Protein AF-A0A3P1SI04-F1 (afdb_monomer_lite)

Structure (mmCIF, N/CA/C/O backbone):
data_AF-A0A3P1SI04-F1
#
_entry.id   AF-A0A3P1SI04-F1
#
loop_
_atom_site.group_PDB
_atom_site.id
_atom_site.type_symbol
_atom_site.label_atom_id
_atom_site.label_alt_id
_atom_site.label_comp_id
_atom_site.label_asym_id
_atom_site.label_entity_id
_atom_site.label_seq_id
_atom_site.pdbx_PDB_ins_code
_atom_site.Cartn_x
_atom_site.Cartn_y
_atom_site.Cartn_z
_atom_site.occupancy
_atom_site.B_iso_or_equiv
_atom_site.auth_seq_id
_atom_site.auth_comp_id
_atom_site.auth_asym_id
_atom_site.auth_atom_id
_atom_site.pdbx_PDB_model_num
ATOM 1 N N . MET A 1 1 ? 0.403 11.079 -3.694 1.00 83.25 1 MET A N 1
ATOM 2 C CA . MET A 1 1 ? 1.013 9.733 -3.713 1.00 83.25 1 MET A CA 1
ATOM 3 C C . MET A 1 1 ? 1.262 9.238 -5.137 1.00 83.25 1 MET A C 1
ATOM 5 O O . MET A 1 1 ? 2.421 9.190 -5.516 1.00 83.25 1 MET A O 1
ATOM 9 N N . ASN A 1 2 ? 0.231 8.953 -5.949 1.00 84.38 2 ASN A N 1
ATOM 10 C CA . ASN A 1 2 ? 0.394 8.383 -7.305 1.00 84.38 2 ASN A CA 1
ATOM 11 C C . ASN A 1 2 ? 1.364 9.180 -8.190 1.00 84.38 2 ASN A C 1
ATOM 13 O O . ASN A 1 2 ? 2.290 8.607 -8.742 1.00 84.38 2 ASN A O 1
ATOM 17 N N . LEU A 1 3 ? 1.204 10.503 -8.268 1.00 82.62 3 LEU A N 1
ATOM 18 C CA . LEU A 1 3 ? 2.100 11.352 -9.060 1.00 82.62 3 LEU A CA 1
ATOM 19 C C . LEU A 1 3 ? 3.557 11.314 -8.583 1.00 82.62 3 LEU A C 1
ATOM 21 O O . LEU A 1 3 ? 4.482 11.249 -9.387 1.00 82.62 3 LEU A O 1
ATOM 25 N N . SER A 1 4 ? 3.761 11.325 -7.267 1.00 86.44 4 SER A N 1
ATOM 26 C CA . SER A 1 4 ? 5.088 11.230 -6.665 1.00 86.44 4 SER A CA 1
ATOM 27 C C . SER A 1 4 ? 5.733 9.882 -6.992 1.00 86.44 4 SER A C 1
ATOM 29 O O . SER A 1 4 ? 6.894 9.850 -7.383 1.00 86.44 4 SER A O 1
ATOM 31 N N . LEU A 1 5 ? 4.969 8.787 -6.949 1.00 88.44 5 LEU A N 1
ATOM 32 C CA . LEU A 1 5 ? 5.435 7.473 -7.393 1.00 88.44 5 LEU A CA 1
ATOM 33 C C . LEU A 1 5 ? 5.821 7.476 -8.878 1.00 88.44 5 LEU A C 1
ATOM 35 O O . LEU A 1 5 ? 6.909 7.018 -9.209 1.00 88.44 5 LEU A O 1
ATOM 39 N N . VAL A 1 6 ? 4.979 8.031 -9.756 1.00 87.19 6 VAL A N 1
ATOM 40 C CA . VAL A 1 6 ? 5.282 8.133 -11.196 1.00 87.19 6 VAL A CA 1
ATOM 41 C C . VAL A 1 6 ? 6.575 8.913 -11.429 1.00 87.19 6 VAL A C 1
ATOM 43 O O . VAL A 1 6 ? 7.392 8.486 -12.235 1.00 87.19 6 VAL A O 1
ATOM 46 N N . SER A 1 7 ? 6.816 9.997 -10.687 1.00 84.56 7 SER A N 1
ATOM 47 C CA . SER A 1 7 ? 8.068 10.756 -10.802 1.00 84.56 7 SER A CA 1
ATOM 48 C C . SER A 1 7 ? 9.308 9.946 -10.396 1.00 84.56 7 SER A C 1
ATOM 50 O O . SER A 1 7 ? 10.344 10.055 -11.047 1.00 84.56 7 SER A O 1
ATOM 52 N N . ILE A 1 8 ? 9.205 9.086 -9.373 1.00 86.56 8 ILE A N 1
ATOM 53 C CA . ILE A 1 8 ? 10.309 8.196 -8.984 1.00 86.56 8 ILE A CA 1
ATOM 54 C C . ILE A 1 8 ? 10.499 7.111 -10.036 1.00 86.56 8 ILE A C 1
ATOM 56 O O . ILE A 1 8 ? 11.630 6.848 -10.427 1.00 86.56 8 ILE A O 1
ATOM 60 N N . LEU A 1 9 ? 9.416 6.499 -10.521 1.00 88.12 9 LEU A N 1
ATOM 61 C CA . LEU A 1 9 ? 9.485 5.487 -11.575 1.00 88.12 9 LEU A CA 1
ATOM 62 C C . LEU A 1 9 ? 10.114 6.058 -12.848 1.00 88.12 9 LEU A C 1
ATOM 64 O O . LEU A 1 9 ? 10.964 5.404 -13.434 1.00 88.12 9 LEU A O 1
ATOM 68 N N . ALA A 1 10 ? 9.775 7.295 -13.217 1.00 84.44 10 ALA A N 1
ATOM 69 C CA . ALA A 1 10 ? 10.386 8.010 -14.333 1.00 84.44 10 ALA A CA 1
ATOM 70 C C . ALA A 1 10 ? 11.903 8.161 -14.153 1.00 84.44 10 ALA A C 1
ATOM 72 O O . ALA A 1 10 ? 12.669 7.787 -15.036 1.00 84.44 10 ALA A O 1
ATOM 73 N N . ALA A 1 11 ? 12.339 8.663 -12.994 1.00 83.62 11 ALA A N 1
ATOM 74 C CA . ALA A 1 11 ? 13.759 8.832 -12.688 1.00 83.62 11 ALA A CA 1
ATOM 75 C C . ALA A 1 11 ? 14.501 7.486 -12.678 1.00 83.62 11 ALA A C 1
ATOM 77 O O . ALA A 1 11 ? 15.570 7.345 -13.272 1.00 83.62 11 ALA A O 1
ATOM 78 N N . THR A 1 12 ? 13.896 6.475 -12.054 1.00 85.25 12 THR A N 1
ATOM 79 C CA . THR A 1 12 ? 14.486 5.140 -11.935 1.00 85.25 12 THR A CA 1
ATOM 80 C C . THR A 1 12 ? 14.591 4.471 -13.304 1.00 85.25 12 THR A C 1
ATOM 82 O O . THR A 1 12 ? 15.600 3.843 -13.590 1.00 85.25 12 THR A O 1
ATOM 85 N N . ALA A 1 13 ? 13.594 4.629 -14.178 1.00 83.94 13 ALA A N 1
ATOM 86 C CA . ALA A 1 13 ? 13.583 4.029 -15.512 1.00 83.94 13 ALA A CA 1
ATOM 87 C C . ALA A 1 13 ? 14.693 4.574 -16.430 1.00 83.94 13 ALA A C 1
ATOM 89 O O . ALA A 1 13 ? 15.150 3.863 -17.320 1.00 83.94 13 ALA A O 1
ATOM 90 N N . VAL A 1 14 ? 15.153 5.806 -16.188 1.00 83.75 14 VAL A N 1
ATOM 91 C CA . VAL A 1 14 ? 16.277 6.444 -16.902 1.00 83.75 14 VAL A CA 1
ATOM 92 C C . VAL A 1 14 ? 17.626 6.163 -16.208 1.00 83.75 14 VAL A C 1
ATOM 94 O O . VAL A 1 14 ? 18.660 6.694 -16.600 1.00 83.75 14 VAL A O 1
ATOM 97 N N . GLY A 1 15 ? 17.645 5.314 -15.175 1.00 78.88 15 GLY A N 1
ATOM 98 C CA . GLY A 1 15 ? 18.872 4.930 -14.476 1.00 78.88 15 GLY A CA 1
ATOM 99 C C . GLY A 1 15 ? 19.387 5.983 -13.494 1.00 78.88 15 GLY A C 1
ATOM 100 O O . GLY A 1 15 ? 20.563 5.967 -13.140 1.00 78.88 15 GLY A O 1
ATOM 101 N N . GLN A 1 16 ? 18.539 6.907 -13.030 1.00 80.69 16 GLN A N 1
ATOM 102 C CA . GLN A 1 16 ? 18.930 7.811 -11.949 1.00 80.69 16 GLN A CA 1
ATOM 103 C C . GLN A 1 16 ? 18.900 7.091 -10.591 1.00 80.69 16 GLN A C 1
ATOM 105 O O . GLN A 1 16 ? 18.022 6.256 -10.349 1.00 80.69 16 GLN A O 1
ATOM 110 N N . PRO A 1 17 ? 19.820 7.427 -9.669 1.00 67.25 17 PRO A N 1
ATOM 111 C CA . PRO A 1 17 ? 19.805 6.865 -8.328 1.00 67.25 17 PRO A CA 1
ATOM 112 C C . PRO A 1 17 ? 18.523 7.258 -7.577 1.00 67.25 17 PRO A C 1
ATOM 114 O O . PRO A 1 17 ? 18.128 8.425 -7.531 1.00 67.25 17 PRO A O 1
ATOM 117 N N . LEU A 1 18 ? 17.897 6.264 -6.937 1.00 62.62 18 LEU A N 1
ATOM 118 C CA . LEU A 1 18 ? 16.631 6.375 -6.191 1.00 62.62 18 LEU A CA 1
ATOM 119 C C . LEU A 1 18 ? 16.643 7.460 -5.093 1.00 62.62 18 LEU A C 1
ATOM 121 O O . LEU A 1 18 ? 15.592 7.963 -4.698 1.00 62.62 18 LEU A O 1
ATOM 125 N N . SER A 1 19 ? 17.830 7.828 -4.605 1.00 56.59 19 SER A N 1
ATOM 126 C CA . SER A 1 19 ? 18.054 8.762 -3.498 1.00 56.59 19 SER A CA 1
ATOM 127 C C . SER A 1 19 ? 17.814 10.241 -3.840 1.00 56.59 19 SER A C 1
ATOM 129 O O . SER A 1 19 ? 17.721 11.052 -2.922 1.00 56.59 19 SER A O 1
ATOM 131 N N . ALA A 1 20 ? 17.681 10.615 -5.118 1.00 53.00 20 ALA A N 1
ATOM 132 C CA . ALA A 1 20 ? 17.794 12.015 -5.545 1.00 53.00 20 ALA A CA 1
ATOM 133 C C . ALA A 1 20 ? 16.474 12.789 -5.779 1.00 53.00 20 ALA A C 1
ATOM 135 O O . ALA A 1 20 ? 16.519 13.920 -6.257 1.00 53.00 20 ALA A O 1
ATOM 136 N N . SER A 1 21 ? 15.285 12.247 -5.488 1.00 61.28 21 SER A N 1
ATOM 137 C CA . SER A 1 21 ? 14.051 12.786 -6.094 1.00 61.28 21 SER A CA 1
ATOM 138 C C . SER A 1 21 ? 13.052 13.458 -5.137 1.00 61.28 21 SER A C 1
ATOM 140 O O . SER A 1 21 ? 12.680 12.928 -4.089 1.00 61.28 21 SER A O 1
ATOM 142 N N . ALA A 1 22 ? 12.499 14.595 -5.581 1.00 69.81 22 ALA A N 1
ATOM 143 C CA . ALA A 1 22 ? 11.323 15.262 -5.002 1.00 69.81 22 ALA A CA 1
ATOM 144 C C . ALA A 1 22 ? 10.104 14.323 -4.840 1.00 69.81 22 ALA A C 1
ATOM 146 O O . ALA A 1 22 ? 9.243 14.542 -3.984 1.00 69.81 22 ALA A O 1
ATOM 147 N N . GLY A 1 23 ? 10.049 13.240 -5.623 1.00 77.75 23 GLY A N 1
ATOM 148 C CA . GLY A 1 23 ? 9.047 12.188 -5.497 1.00 77.75 23 GLY A CA 1
ATOM 149 C C . GLY A 1 23 ? 9.072 11.486 -4.136 1.00 77.75 23 GLY A C 1
ATOM 150 O O . GLY A 1 23 ? 8.007 11.229 -3.578 1.00 77.75 23 GLY A O 1
ATOM 151 N N . MET A 1 24 ? 10.251 11.245 -3.546 1.00 83.75 24 MET A N 1
ATOM 152 C CA . MET A 1 24 ? 10.364 10.634 -2.210 1.00 83.75 24 MET A CA 1
ATOM 153 C C . MET A 1 24 ? 9.705 11.513 -1.143 1.00 83.75 24 MET A C 1
ATOM 155 O O . MET A 1 24 ? 8.900 11.031 -0.346 1.00 83.75 24 MET A O 1
ATOM 159 N N . VAL A 1 25 ? 9.967 12.823 -1.189 1.00 86.12 25 VAL A N 1
ATOM 160 C CA . VAL A 1 25 ? 9.343 13.808 -0.291 1.00 86.12 25 VAL A CA 1
ATOM 161 C C . VAL A 1 25 ? 7.826 13.812 -0.471 1.00 86.12 25 VAL A C 1
ATOM 163 O O . VAL A 1 25 ? 7.088 13.764 0.511 1.00 86.12 25 VAL A O 1
ATOM 166 N N . GLY A 1 26 ? 7.342 13.793 -1.716 1.00 86.94 26 GLY A N 1
ATOM 167 C CA . GLY A 1 26 ? 5.909 13.724 -2.009 1.00 86.94 26 GLY A CA 1
ATOM 168 C C . GLY A 1 26 ? 5.232 12.452 -1.480 1.00 86.94 26 GLY A C 1
ATOM 169 O O . GLY A 1 26 ? 4.089 12.510 -1.021 1.00 86.94 26 GLY A O 1
ATOM 170 N N . ILE A 1 27 ? 5.934 11.314 -1.492 1.00 91.12 27 ILE A N 1
ATOM 171 C CA . ILE A 1 27 ? 5.446 10.064 -0.895 1.00 91.12 27 ILE A CA 1
ATOM 172 C C . ILE A 1 27 ? 5.366 10.187 0.627 1.00 91.12 27 ILE A C 1
ATOM 174 O O . ILE A 1 27 ? 4.328 9.869 1.205 1.00 91.12 27 ILE A O 1
ATOM 178 N N . VAL A 1 28 ? 6.416 10.689 1.277 1.00 91.50 28 VAL A N 1
ATOM 179 C CA . VAL A 1 28 ? 6.437 10.869 2.737 1.00 91.50 28 VAL A CA 1
ATOM 180 C C . VAL A 1 28 ? 5.348 11.844 3.184 1.00 91.50 28 VAL A C 1
ATOM 182 O O . VAL A 1 28 ? 4.589 11.526 4.096 1.00 91.50 28 VAL A O 1
ATOM 185 N N . LEU A 1 29 ? 5.195 12.987 2.509 1.00 92.25 29 LEU A N 1
ATOM 186 C CA . LEU A 1 29 ? 4.135 13.958 2.802 1.00 92.25 29 LEU A CA 1
ATOM 187 C C . LEU A 1 29 ? 2.741 13.341 2.649 1.00 92.25 29 LEU A C 1
ATOM 189 O O . LEU A 1 29 ? 1.884 13.525 3.512 1.00 92.25 29 LEU A O 1
ATOM 193 N N . ALA A 1 30 ? 2.513 12.561 1.590 1.00 92.81 30 ALA A N 1
ATOM 194 C CA . ALA A 1 30 ? 1.249 11.856 1.416 1.00 92.81 30 ALA A CA 1
ATOM 195 C C . ALA A 1 30 ? 1.013 10.808 2.519 1.00 92.81 30 ALA A C 1
ATOM 197 O O . ALA A 1 30 ? -0.104 10.701 3.019 1.00 92.81 30 ALA A O 1
ATOM 198 N N . ALA A 1 31 ? 2.049 10.080 2.947 1.00 94.19 31 ALA A N 1
ATOM 199 C CA . ALA A 1 31 ? 1.956 9.141 4.064 1.00 94.19 31 ALA A CA 1
ATOM 200 C C . ALA A 1 31 ? 1.621 9.856 5.385 1.00 94.19 31 ALA A C 1
ATOM 202 O O . ALA A 1 31 ? 0.772 9.383 6.138 1.00 94.19 31 ALA A O 1
ATOM 203 N N . VAL A 1 32 ? 2.210 11.028 5.644 1.00 95.00 32 VAL A N 1
ATOM 204 C CA . VAL A 1 32 ? 1.868 11.866 6.806 1.00 95.00 32 VAL A CA 1
ATOM 205 C C . VAL A 1 32 ? 0.403 12.299 6.752 1.00 95.00 32 VAL A C 1
ATOM 207 O O . VAL A 1 32 ? -0.300 12.161 7.750 1.00 95.00 32 VAL A O 1
ATOM 210 N N . LEU A 1 33 ? -0.096 12.743 5.595 1.00 94.44 33 LEU A N 1
ATOM 211 C CA . LEU A 1 33 ? -1.513 13.088 5.429 1.00 94.44 33 LEU A CA 1
ATOM 212 C C . LEU A 1 33 ? -2.432 11.887 5.686 1.00 94.44 33 LEU A C 1
ATOM 214 O O . LEU A 1 33 ? -3.432 12.027 6.385 1.00 94.44 33 LEU A O 1
ATOM 218 N N . PHE A 1 34 ? -2.089 10.696 5.188 1.00 95.25 34 PHE A N 1
ATOM 219 C CA . PHE A 1 34 ? -2.858 9.481 5.475 1.00 95.25 34 PHE A CA 1
ATOM 220 C C . PHE A 1 34 ? -2.846 9.123 6.963 1.00 95.25 34 PHE A C 1
ATOM 222 O O . PHE A 1 34 ? -3.879 8.731 7.503 1.00 95.25 34 PHE A O 1
ATOM 229 N N . CYS A 1 35 ? -1.712 9.308 7.641 1.00 94.62 35 CYS A N 1
ATOM 230 C CA . CYS A 1 35 ? -1.610 9.138 9.088 1.00 94.62 35 CYS A CA 1
ATOM 231 C C . CYS A 1 35 ? -2.530 10.124 9.825 1.00 94.62 35 CYS A C 1
ATOM 233 O O . CYS A 1 35 ? -3.301 9.713 10.687 1.00 94.62 35 CYS A O 1
ATOM 235 N N . LEU A 1 36 ? -2.531 11.404 9.436 1.00 94.44 36 LEU A N 1
ATOM 236 C CA . LEU A 1 36 ? -3.419 12.420 10.012 1.00 94.44 36 LEU A CA 1
ATOM 237 C C . LEU A 1 36 ? -4.900 12.095 9.788 1.00 94.44 36 LEU A C 1
ATOM 239 O O . LEU A 1 36 ? -5.697 12.245 10.710 1.00 94.44 36 LEU A O 1
ATOM 243 N N . ILE A 1 37 ? -5.275 11.597 8.606 1.00 93.69 37 ILE A N 1
ATOM 244 C CA . ILE A 1 37 ? -6.645 11.133 8.334 1.00 93.69 37 ILE A CA 1
ATOM 245 C C . ILE A 1 37 ? -7.005 9.951 9.242 1.00 93.69 37 ILE A C 1
ATOM 247 O O . ILE A 1 37 ? -8.098 9.927 9.812 1.00 93.69 37 ILE A O 1
ATOM 251 N N . ALA A 1 38 ? -6.096 8.988 9.411 1.00 91.25 38 ALA A N 1
ATOM 252 C CA . ALA A 1 38 ? -6.308 7.839 10.285 1.00 91.25 38 ALA A CA 1
ATOM 253 C C . ALA A 1 38 ? -6.444 8.251 11.762 1.00 91.25 38 ALA A C 1
ATOM 255 O O . ALA A 1 38 ? -7.304 7.712 12.459 1.00 91.25 38 ALA A O 1
ATOM 256 N N . ILE A 1 39 ? -5.654 9.232 12.215 1.00 91.06 39 ILE A N 1
ATOM 257 C CA . ILE A 1 39 ? -5.742 9.830 13.556 1.00 91.06 39 ILE A CA 1
ATOM 258 C C . ILE A 1 39 ? -7.084 10.546 13.738 1.00 91.06 39 ILE A C 1
ATOM 260 O O . ILE A 1 39 ? -7.790 10.287 14.705 1.00 91.06 39 ILE A O 1
ATOM 264 N N . ASN A 1 40 ? -7.481 11.393 12.788 1.00 92.62 40 ASN A N 1
ATOM 265 C CA . ASN A 1 40 ? -8.756 12.116 12.846 1.00 92.62 40 ASN A CA 1
ATOM 266 C C . ASN A 1 40 ? -9.970 11.161 12.786 1.00 92.62 40 ASN A C 1
ATOM 268 O O . ASN A 1 40 ? -11.054 11.454 13.277 1.00 92.62 40 ASN A O 1
ATOM 272 N N . SER A 1 41 ? -9.781 9.957 12.246 1.00 89.06 41 SER A N 1
ATOM 273 C CA . SER A 1 41 ? -10.818 8.921 12.191 1.00 89.06 41 SER A CA 1
ATOM 274 C C . SER A 1 41 ? -10.917 8.070 13.473 1.00 89.06 41 SER A C 1
ATOM 276 O O . SER A 1 41 ? -11.556 7.009 13.483 1.00 89.06 41 SER A O 1
ATOM 278 N N . GLU A 1 42 ? -10.280 8.494 14.570 1.00 84.44 42 GLU A N 1
ATOM 279 C CA . GLU A 1 42 ? -10.318 7.803 15.863 1.00 84.44 42 GLU A CA 1
ATOM 280 C C . GLU A 1 42 ? -11.707 7.848 16.519 1.00 84.44 42 GLU A C 1
ATOM 282 O O . GLU A 1 42 ? -12.118 6.869 17.143 1.00 84.44 42 GLU A O 1
ATOM 287 N N . GLU A 1 43 ? -12.494 8.906 16.306 1.00 80.69 43 GLU A N 1
ATOM 288 C CA . GLU A 1 43 ? -13.852 9.040 16.862 1.00 80.69 43 GLU A CA 1
ATOM 289 C C . GLU A 1 43 ? -14.936 8.537 15.907 1.00 80.69 43 GLU A C 1
ATOM 291 O O . GLU A 1 43 ? -15.850 7.830 16.331 1.00 80.69 43 GLU A O 1
ATOM 296 N N . SER A 1 44 ? -14.773 8.772 14.604 1.00 84.19 44 SER A N 1
ATOM 297 C CA . SER A 1 44 ? -15.679 8.305 13.552 1.00 84.19 44 SER A CA 1
ATOM 298 C C . SER A 1 44 ? -14.910 7.658 12.403 1.00 84.19 44 SER A C 1
ATOM 300 O O . SER A 1 44 ? -13.850 8.127 12.007 1.00 84.19 44 SER A O 1
ATOM 302 N N . ALA A 1 45 ? -15.463 6.596 11.808 1.00 82.81 45 ALA A N 1
ATOM 303 C CA . ALA A 1 45 ? -14.873 5.964 10.623 1.00 82.81 45 ALA A CA 1
ATOM 304 C C . ALA A 1 45 ? -15.008 6.815 9.341 1.00 82.81 45 ALA A C 1
ATOM 306 O O . ALA A 1 45 ? -14.474 6.429 8.303 1.00 82.81 45 ALA A O 1
ATOM 307 N N . GLY A 1 46 ? -15.706 7.958 9.397 1.00 87.38 46 GLY A N 1
ATOM 308 C CA . GLY A 1 46 ? -16.031 8.784 8.232 1.00 87.38 46 GLY A CA 1
ATOM 309 C C . GLY A 1 46 ? -14.817 9.202 7.400 1.00 87.38 46 GLY A C 1
ATOM 310 O O . GLY A 1 46 ? -14.854 9.068 6.180 1.00 87.38 46 GLY A O 1
ATOM 311 N N . GLY A 1 47 ? -13.718 9.623 8.038 1.00 88.38 47 GLY A N 1
ATOM 312 C CA . GLY A 1 47 ? -12.503 10.032 7.323 1.00 88.38 47 GLY A CA 1
ATOM 313 C C . GLY A 1 47 ? -11.865 8.889 6.527 1.00 88.38 47 GLY A C 1
ATOM 314 O O . GLY A 1 47 ? -11.532 9.057 5.356 1.00 88.38 47 GLY A O 1
ATOM 315 N N . MET A 1 48 ? -11.775 7.695 7.118 1.00 92.94 48 MET A N 1
ATOM 316 C CA . MET A 1 48 ? -11.255 6.504 6.434 1.00 92.94 48 MET A CA 1
ATOM 317 C C . MET A 1 48 ? -12.196 5.970 5.347 1.00 92.94 48 MET A C 1
ATOM 319 O O . MET A 1 48 ? -11.722 5.535 4.295 1.00 92.94 48 MET A O 1
ATOM 323 N N . ILE A 1 49 ? -13.516 6.049 5.550 1.00 94.00 49 ILE A N 1
ATOM 324 C CA . ILE A 1 49 ? -14.511 5.706 4.521 1.00 94.00 49 ILE A CA 1
ATOM 325 C C . ILE A 1 49 ? -14.372 6.653 3.326 1.00 94.00 49 ILE A C 1
ATOM 327 O O . ILE A 1 49 ? -14.275 6.190 2.190 1.00 94.00 49 ILE A O 1
ATOM 331 N N . ALA A 1 50 ? -14.300 7.963 3.577 1.00 94.31 50 ALA A N 1
ATOM 332 C CA . ALA A 1 50 ? -14.111 8.969 2.539 1.00 94.31 50 ALA A CA 1
ATOM 333 C C . ALA A 1 50 ? -12.788 8.759 1.788 1.00 94.31 50 ALA A C 1
ATOM 335 O O . ALA A 1 50 ? -12.777 8.761 0.559 1.00 94.31 50 ALA A O 1
ATOM 336 N N . LEU A 1 51 ? -11.692 8.488 2.506 1.00 94.12 51 LEU A N 1
ATOM 337 C CA . LEU A 1 51 ? -10.393 8.173 1.907 1.00 94.12 51 LEU A CA 1
ATOM 338 C C . LEU A 1 51 ? -10.461 6.926 1.014 1.00 94.12 51 LEU A C 1
ATOM 340 O O . LEU A 1 51 ? -9.926 6.929 -0.094 1.00 94.12 51 LEU A O 1
ATOM 344 N N . THR A 1 52 ? -11.147 5.875 1.467 1.00 95.12 52 THR A N 1
ATOM 345 C CA . THR A 1 52 ? -11.335 4.640 0.693 1.00 95.12 52 THR A CA 1
ATOM 346 C C . THR A 1 52 ? -12.154 4.896 -0.570 1.00 95.12 52 THR A C 1
ATOM 348 O O . THR A 1 52 ? -11.737 4.494 -1.655 1.00 95.12 52 THR A O 1
ATOM 351 N N . ALA A 1 53 ? -13.287 5.594 -0.451 1.00 95.06 53 ALA A N 1
ATOM 352 C CA . ALA A 1 53 ? -14.157 5.921 -1.578 1.00 95.06 53 ALA A CA 1
ATOM 353 C C . ALA A 1 53 ? -13.437 6.800 -2.611 1.00 95.06 53 ALA A C 1
ATOM 355 O O . ALA A 1 53 ? -13.482 6.521 -3.809 1.00 95.06 53 ALA A O 1
ATOM 356 N N . TRP A 1 54 ? -12.707 7.815 -2.147 1.00 93.38 54 TRP A N 1
ATOM 357 C CA . TRP A 1 54 ? -11.938 8.704 -3.011 1.00 93.38 54 TRP A CA 1
ATOM 358 C C . TRP A 1 54 ? -10.774 7.981 -3.694 1.00 93.38 54 TRP A C 1
ATOM 360 O O . TRP A 1 54 ? -10.540 8.174 -4.886 1.00 93.38 54 TRP A O 1
ATOM 370 N N . SER A 1 55 ? -10.080 7.091 -2.978 1.00 93.06 55 SER A N 1
ATOM 371 C CA . SER A 1 55 ? -9.041 6.239 -3.565 1.00 93.06 55 SER A CA 1
ATOM 372 C C . SER A 1 55 ? -9.605 5.306 -4.632 1.00 93.06 55 SER A C 1
ATOM 374 O O . SER A 1 55 ? -8.997 5.179 -5.691 1.00 93.06 55 SER A O 1
ATOM 376 N N . ALA A 1 56 ? -10.769 4.694 -4.391 1.00 93.00 56 ALA A N 1
ATOM 377 C CA . ALA A 1 56 ? -11.429 3.836 -5.371 1.00 93.00 56 ALA A CA 1
ATOM 378 C C . ALA A 1 56 ? -11.802 4.624 -6.633 1.00 93.00 56 ALA A C 1
ATOM 380 O O . ALA A 1 56 ? -11.492 4.193 -7.742 1.00 93.00 56 ALA A O 1
ATOM 381 N N . PHE A 1 57 ? -12.395 5.808 -6.464 1.00 91.50 57 PHE A N 1
ATOM 382 C CA . PHE A 1 57 ? -12.752 6.699 -7.565 1.00 91.50 57 PHE A CA 1
ATOM 383 C C . PHE A 1 57 ? -11.524 7.106 -8.394 1.00 91.50 57 PHE A C 1
ATOM 385 O O . PHE A 1 57 ? -11.495 6.899 -9.605 1.00 91.50 57 PHE A O 1
ATOM 392 N N . ILE A 1 58 ? -10.463 7.597 -7.745 1.00 87.56 58 ILE A N 1
ATOM 393 C CA . ILE A 1 58 ? -9.207 7.962 -8.417 1.00 87.56 58 ILE A CA 1
ATOM 394 C C . ILE A 1 58 ? -8.539 6.747 -9.076 1.00 87.56 58 ILE A C 1
ATOM 396 O O . ILE A 1 58 ? -7.932 6.877 -10.139 1.00 87.56 58 ILE A O 1
ATOM 400 N N . GLY A 1 59 ? -8.609 5.572 -8.453 1.00 86.06 59 GLY A N 1
ATOM 401 C CA . GLY A 1 59 ? -8.053 4.343 -9.008 1.00 86.06 59 GLY A CA 1
ATOM 402 C C . GLY A 1 59 ? -8.757 3.913 -10.289 1.00 86.06 59 GLY A C 1
ATOM 403 O O . GLY A 1 59 ? -8.085 3.596 -11.268 1.00 86.06 59 GLY A O 1
ATOM 404 N N . LEU A 1 60 ? -10.089 3.985 -10.314 1.00 87.75 60 LEU A N 1
ATOM 405 C CA . LEU A 1 60 ? -10.886 3.712 -11.511 1.00 87.75 60 LEU A CA 1
ATOM 406 C C . LEU A 1 60 ? -10.564 4.690 -12.642 1.00 87.75 60 LEU A C 1
ATOM 408 O O . LEU A 1 60 ? -10.359 4.252 -13.772 1.00 87.75 60 LEU A O 1
ATOM 412 N N . LEU A 1 61 ? -10.445 5.985 -12.335 1.00 86.31 61 LEU A N 1
ATOM 413 C CA . LEU A 1 61 ? -10.079 6.994 -13.331 1.00 86.31 61 LEU A CA 1
ATOM 414 C C . LEU A 1 61 ? -8.721 6.692 -13.974 1.00 86.31 61 LEU A C 1
ATOM 416 O O . LEU A 1 61 ? -8.631 6.636 -15.199 1.00 86.31 61 LEU A O 1
ATOM 420 N N . HIS A 1 62 ? -7.690 6.405 -13.170 1.00 83.00 62 HIS A N 1
ATOM 421 C CA . HIS A 1 62 ? -6.362 6.079 -13.703 1.00 83.00 62 HIS A CA 1
ATOM 422 C C . HIS A 1 62 ? -6.373 4.845 -14.612 1.00 83.00 62 HIS A C 1
ATOM 424 O O . HIS A 1 62 ? -5.623 4.790 -15.581 1.00 83.00 62 HIS A O 1
ATOM 430 N N . MET A 1 63 ? -7.237 3.870 -14.334 1.00 77.06 63 MET A N 1
ATOM 431 C CA . MET A 1 63 ? -7.356 2.655 -15.144 1.00 77.06 63 MET A CA 1
ATOM 432 C C . MET A 1 63 ? -8.121 2.873 -16.448 1.00 77.06 63 MET A C 1
ATOM 434 O O . MET A 1 63 ? -7.898 2.148 -17.411 1.00 77.06 63 MET A O 1
ATOM 438 N N . GLN A 1 64 ? -8.963 3.902 -16.503 1.00 82.81 64 GLN A N 1
ATOM 439 C CA . GLN A 1 64 ? -9.597 4.385 -17.730 1.00 82.81 64 GLN A CA 1
ATOM 440 C C . GLN A 1 64 ? -8.691 5.347 -18.522 1.00 82.81 64 GLN A C 1
ATOM 442 O O . GLN A 1 64 ? -9.128 5.926 -19.513 1.00 82.81 64 GLN A O 1
ATOM 447 N N . GLY A 1 65 ? -7.439 5.546 -18.093 1.00 76.50 65 GLY A N 1
ATOM 448 C CA . GLY A 1 65 ? -6.497 6.477 -18.721 1.00 76.50 65 GLY A CA 1
ATOM 449 C C . GLY A 1 65 ? -6.742 7.947 -18.367 1.00 76.50 65 GLY A C 1
ATOM 450 O O . GLY A 1 65 ? -6.087 8.840 -18.908 1.00 76.50 65 GLY A O 1
ATOM 451 N N . VAL A 1 66 ? -7.668 8.219 -17.443 1.00 80.25 66 VAL A N 1
ATOM 452 C CA . VAL A 1 66 ? -7.947 9.561 -16.939 1.00 80.25 66 VAL A CA 1
ATOM 453 C C . VAL A 1 66 ? -7.079 9.796 -15.713 1.00 80.25 66 VAL A C 1
ATOM 455 O O . VAL A 1 66 ? -7.280 9.210 -14.654 1.00 80.25 66 VAL A O 1
ATOM 458 N N . SER A 1 67 ? -6.112 10.694 -15.830 1.00 72.44 67 SER A N 1
ATOM 459 C CA . SER A 1 67 ? -5.313 11.164 -14.701 1.00 72.44 67 SER A CA 1
ATOM 460 C C . SER A 1 67 ? -5.728 12.597 -14.366 1.00 72.44 67 SER A C 1
ATOM 462 O O . SER A 1 67 ? -5.196 13.526 -14.977 1.00 72.44 67 SER A O 1
ATOM 464 N N . PRO A 1 68 ? -6.639 12.818 -13.394 1.00 63.66 68 PRO A N 1
ATOM 465 C CA . PRO A 1 68 ? -7.114 14.159 -13.025 1.00 63.66 68 PRO A CA 1
ATOM 466 C C . PRO A 1 68 ? -5.981 15.116 -12.651 1.00 63.66 68 PRO A C 1
ATOM 468 O O . PRO A 1 68 ? -6.101 16.328 -12.776 1.00 63.66 68 PRO A O 1
ATOM 471 N N . ALA A 1 69 ? -4.856 14.555 -12.206 1.00 60.28 69 ALA A N 1
ATOM 472 C CA . ALA A 1 69 ? -3.686 15.301 -11.789 1.00 60.28 69 ALA A CA 1
ATOM 473 C C . ALA A 1 69 ? -2.640 15.515 -12.908 1.00 60.28 69 ALA A C 1
ATOM 475 O O . ALA A 1 69 ? -1.611 16.132 -12.647 1.00 60.28 69 ALA A O 1
ATOM 476 N N . ALA A 1 70 ? -2.895 15.078 -14.151 1.00 58.44 70 ALA A N 1
ATOM 477 C CA . ALA A 1 70 ? -2.039 15.397 -15.306 1.00 58.44 70 ALA A CA 1
ATOM 478 C C . ALA A 1 70 ? -1.982 16.899 -15.618 1.00 58.44 70 ALA A C 1
ATOM 480 O O . ALA A 1 70 ? -1.047 17.351 -16.259 1.00 58.44 70 ALA A O 1
ATOM 481 N N . VAL A 1 71 ? -2.942 17.688 -15.128 1.00 54.66 71 VAL A N 1
ATOM 482 C CA . VAL A 1 71 ? -2.917 19.155 -15.258 1.00 54.66 71 VAL A CA 1
ATOM 483 C C . VAL A 1 71 ? -1.814 19.787 -14.388 1.00 54.66 71 VAL A C 1
ATOM 485 O O . VAL A 1 71 ? -1.392 20.907 -14.644 1.00 54.66 71 VAL A O 1
ATOM 488 N N . VAL A 1 72 ? -1.333 19.077 -13.359 1.00 58.28 72 VAL A N 1
ATOM 489 C CA . VAL A 1 72 ? -0.439 19.618 -12.317 1.00 58.28 72 VAL A CA 1
ATOM 490 C C . VAL A 1 72 ? 1.042 19.308 -12.580 1.00 58.28 72 VAL A C 1
ATOM 492 O O . VAL A 1 72 ? 1.914 19.978 -12.033 1.00 58.28 72 VAL A O 1
ATOM 495 N N . LEU A 1 73 ? 1.354 18.315 -13.418 1.00 58.16 73 LEU A N 1
ATOM 496 C CA . LEU A 1 73 ? 2.728 17.942 -13.775 1.00 58.16 73 LEU A CA 1
ATOM 497 C C . LEU A 1 73 ? 2.927 17.981 -15.295 1.00 58.16 73 LEU A C 1
ATOM 499 O O . LEU A 1 73 ? 1.989 17.686 -16.028 1.00 58.16 73 LEU A O 1
ATOM 503 N N . PRO A 1 74 ? 4.153 18.237 -15.788 1.00 64.50 74 PRO A N 1
ATOM 504 C CA . PRO A 1 74 ? 4.491 18.160 -17.212 1.00 64.50 74 PRO A CA 1
ATOM 505 C C . PRO A 1 74 ? 4.599 16.702 -17.711 1.00 64.50 74 PRO A C 1
ATOM 507 O O . PRO A 1 74 ? 5.479 16.379 -18.501 1.00 64.50 74 PRO A O 1
ATOM 510 N N . LEU A 1 75 ? 3.742 15.801 -17.220 1.00 65.69 75 LEU A N 1
ATOM 511 C CA . LEU A 1 75 ? 3.677 14.396 -17.621 1.00 65.69 75 LEU A CA 1
ATOM 512 C C . LEU A 1 75 ? 2.384 14.151 -18.392 1.00 65.69 75 LEU A C 1
ATOM 514 O O . LEU A 1 75 ? 1.308 14.596 -17.987 1.00 65.69 75 LEU A O 1
ATOM 518 N N . ARG A 1 76 ? 2.473 13.411 -19.496 1.00 76.50 76 ARG A N 1
ATOM 519 C CA . ARG A 1 76 ? 1.299 13.071 -20.309 1.00 76.50 76 ARG A CA 1
ATOM 520 C C . ARG A 1 76 ? 0.458 12.015 -19.590 1.00 76.50 76 ARG A C 1
ATOM 522 O O . ARG A 1 76 ? 0.993 11.106 -18.958 1.00 76.50 76 ARG A O 1
ATOM 529 N N . SER A 1 77 ? -0.865 12.057 -19.754 1.00 77.56 77 SER A N 1
ATOM 530 C CA . SER A 1 77 ? -1.775 11.054 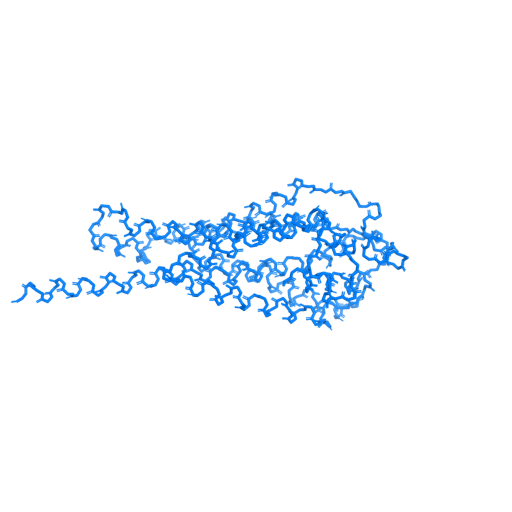-19.167 1.00 77.56 77 SER A CA 1
ATOM 531 C C . SER A 1 77 ? -1.407 9.614 -19.553 1.00 77.56 77 SER A C 1
ATOM 533 O O . SER A 1 77 ? -1.531 8.694 -18.744 1.00 77.56 77 SER A O 1
ATOM 535 N N . ALA A 1 78 ? -0.882 9.420 -20.768 1.00 80.94 78 ALA A N 1
ATOM 536 C CA . ALA A 1 78 ? -0.380 8.131 -21.241 1.00 80.94 78 ALA A CA 1
ATOM 537 C C . ALA A 1 78 ? 0.823 7.621 -20.424 1.00 80.94 78 ALA A C 1
ATOM 539 O O . ALA A 1 78 ? 0.892 6.436 -20.119 1.00 80.94 78 ALA A O 1
ATOM 540 N N . GLU A 1 79 ? 1.735 8.503 -20.011 1.00 80.19 79 GLU A N 1
ATOM 541 C CA . GLU A 1 79 ? 2.916 8.147 -19.211 1.00 80.19 79 GLU A CA 1
ATOM 542 C C . GLU A 1 79 ? 2.527 7.782 -17.778 1.00 80.19 79 GLU A C 1
ATOM 544 O O . GLU A 1 79 ? 3.028 6.804 -17.226 1.00 80.19 79 GLU A O 1
ATOM 549 N N . ILE A 1 80 ? 1.581 8.527 -17.197 1.00 83.12 80 ILE A N 1
ATOM 550 C CA . ILE A 1 80 ? 1.019 8.236 -15.872 1.00 83.12 80 ILE A CA 1
ATOM 551 C C . ILE A 1 80 ? 0.326 6.872 -15.884 1.00 83.12 80 ILE A C 1
ATOM 553 O O . ILE A 1 80 ? 0.537 6.057 -14.986 1.00 83.12 80 ILE A O 1
ATOM 557 N N . THR A 1 81 ? -0.476 6.610 -16.915 1.00 83.12 81 THR A N 1
ATOM 558 C CA . THR A 1 81 ? -1.179 5.333 -17.069 1.00 83.12 81 THR A CA 1
ATOM 559 C C . THR A 1 81 ? -0.181 4.196 -17.249 1.00 83.12 81 THR A C 1
ATOM 561 O O . THR A 1 81 ? -0.249 3.213 -16.517 1.00 83.12 81 THR A O 1
ATOM 564 N N . ALA A 1 82 ? 0.803 4.353 -18.138 1.00 83.12 82 ALA A N 1
ATOM 565 C CA . ALA A 1 82 ? 1.828 3.343 -18.380 1.00 83.12 82 ALA A CA 1
ATOM 566 C C . ALA A 1 82 ? 2.614 2.987 -17.112 1.00 83.12 82 ALA A C 1
ATOM 568 O O . ALA A 1 82 ? 2.847 1.812 -16.828 1.00 83.12 82 ALA A O 1
ATOM 569 N N . ALA A 1 83 ? 2.952 3.996 -16.310 1.00 84.25 83 ALA A N 1
ATOM 570 C CA . ALA A 1 83 ? 3.674 3.826 -15.059 1.00 84.25 83 ALA A CA 1
ATOM 571 C C . ALA A 1 83 ? 2.863 3.122 -13.966 1.00 84.25 83 ALA A C 1
ATOM 573 O O . ALA A 1 83 ? 3.458 2.460 -13.124 1.00 84.25 83 ALA A O 1
ATOM 574 N N . LEU A 1 84 ? 1.536 3.272 -13.937 1.00 87.75 84 LEU A N 1
ATOM 575 C CA . LEU A 1 84 ? 0.675 2.707 -12.888 1.00 87.75 84 LEU A CA 1
ATOM 576 C C . LEU A 1 84 ? 0.031 1.371 -13.283 1.00 87.75 84 LEU A C 1
ATOM 578 O O . LEU A 1 84 ? -0.365 0.600 -12.410 1.00 87.75 84 LEU A O 1
ATOM 582 N N . HIS A 1 85 ? -0.090 1.084 -14.579 1.00 86.56 85 HIS A N 1
ATOM 583 C CA . HIS A 1 85 ? -0.863 -0.062 -15.053 1.00 86.56 85 HIS A CA 1
ATOM 584 C C . HIS A 1 85 ? -0.214 -1.406 -14.704 1.00 86.56 85 HIS A C 1
ATOM 586 O O . HIS A 1 85 ? -0.906 -2.323 -14.276 1.00 86.56 85 HIS A O 1
ATOM 592 N N . TRP A 1 86 ? 1.113 -1.526 -14.830 1.00 88.25 86 TRP A N 1
ATOM 593 C CA . TRP A 1 86 ? 1.813 -2.789 -14.556 1.00 88.25 86 TRP A CA 1
ATOM 594 C C . TRP A 1 86 ? 1.841 -3.144 -13.062 1.00 88.25 86 TRP A C 1
ATOM 596 O O . TRP A 1 86 ? 1.837 -4.318 -12.704 1.00 88.25 86 TRP A O 1
ATOM 606 N N . ASN A 1 87 ? 1.835 -2.141 -12.176 1.00 90.19 87 ASN A N 1
ATOM 607 C CA . ASN A 1 87 ? 1.914 -2.347 -10.728 1.00 90.19 87 ASN A CA 1
ATOM 608 C C . ASN A 1 87 ? 0.559 -2.312 -10.015 1.00 90.19 87 ASN A C 1
ATOM 610 O O . ASN A 1 87 ? 0.510 -2.598 -8.824 1.00 90.19 87 ASN A O 1
ATOM 614 N N . TYR A 1 88 ? -0.545 -1.960 -10.679 1.00 91.31 88 TYR A N 1
ATOM 615 C CA . TYR A 1 88 ? -1.871 -1.902 -10.044 1.00 91.31 88 TYR A CA 1
ATOM 616 C C . TYR A 1 88 ? -1.891 -1.070 -8.743 1.00 91.31 88 TYR A C 1
ATOM 618 O O . TYR A 1 88 ? -2.731 -1.293 -7.864 1.00 91.31 88 TYR A O 1
ATOM 626 N N . PHE A 1 89 ? -0.979 -0.099 -8.599 1.00 91.88 89 PHE A N 1
ATOM 627 C CA . PHE A 1 89 ? -0.793 0.659 -7.362 1.00 91.88 89 PHE A CA 1
ATOM 628 C C . PHE A 1 89 ? -2.092 1.305 -6.852 1.00 91.88 89 PHE A C 1
ATOM 630 O O . PHE A 1 89 ? -2.378 1.153 -5.663 1.00 91.88 89 PHE A O 1
ATOM 637 N N . PRO A 1 90 ? -2.943 1.928 -7.699 1.00 91.75 90 PRO A N 1
ATOM 638 C CA . PRO A 1 90 ? -4.196 2.519 -7.227 1.00 91.75 90 PRO A CA 1
ATOM 639 C C . PRO A 1 90 ? -5.198 1.503 -6.651 1.00 91.75 90 PRO A C 1
ATOM 641 O O . PRO A 1 90 ? -5.975 1.832 -5.751 1.00 91.75 90 PRO A O 1
ATOM 644 N N . TYR A 1 91 ? -5.192 0.256 -7.132 1.00 91.94 91 TYR A N 1
ATOM 645 C CA . TYR A 1 91 ? -6.027 -0.802 -6.559 1.00 91.94 91 TYR A CA 1
ATOM 646 C C . TYR A 1 91 ? -5.464 -1.301 -5.237 1.00 91.94 91 TYR A C 1
ATOM 648 O O . TYR A 1 91 ? -6.220 -1.482 -4.286 1.00 91.94 91 TYR A O 1
ATOM 656 N N . ALA A 1 92 ? -4.144 -1.466 -5.148 1.00 95.12 92 ALA A N 1
ATOM 657 C CA . ALA A 1 92 ? -3.483 -1.860 -3.912 1.00 95.12 92 ALA A CA 1
ATOM 658 C C . ALA A 1 92 ? -3.683 -0.819 -2.800 1.00 95.12 92 ALA A C 1
ATOM 660 O O . ALA A 1 92 ? -4.042 -1.189 -1.683 1.00 95.12 92 ALA A O 1
ATOM 661 N N . THR A 1 93 ? -3.561 0.480 -3.095 1.00 94.75 93 THR A N 1
ATOM 662 C CA . THR A 1 93 ? -3.857 1.541 -2.115 1.00 94.75 93 THR A CA 1
ATOM 663 C C . THR A 1 93 ? -5.317 1.512 -1.677 1.00 94.75 93 THR A C 1
ATOM 665 O O . THR A 1 93 ? -5.606 1.623 -0.487 1.00 94.75 93 THR A O 1
ATOM 668 N N . THR A 1 94 ? -6.242 1.292 -2.613 1.00 95.44 94 THR A N 1
ATOM 669 C CA . THR A 1 94 ? -7.675 1.182 -2.308 1.00 95.44 94 THR A CA 1
ATOM 670 C C . THR A 1 94 ? -7.973 -0.034 -1.431 1.00 95.44 94 THR A C 1
ATOM 672 O O . THR A 1 94 ? -8.717 0.083 -0.460 1.00 95.44 94 THR A O 1
ATOM 675 N N . ALA A 1 95 ? -7.357 -1.184 -1.712 1.00 96.56 95 ALA A N 1
ATOM 676 C CA . ALA A 1 95 ? -7.490 -2.389 -0.899 1.00 96.56 95 ALA A CA 1
ATOM 677 C C . ALA A 1 95 ? -6.928 -2.188 0.517 1.00 96.56 95 ALA A C 1
ATOM 679 O O . ALA A 1 95 ? -7.547 -2.620 1.488 1.00 96.56 95 ALA A O 1
ATOM 680 N N . VAL A 1 96 ? -5.803 -1.478 0.655 1.00 96.88 96 VAL A N 1
ATOM 681 C CA . VAL A 1 96 ? -5.229 -1.101 1.955 1.00 96.88 96 VAL A CA 1
ATOM 682 C C . VAL A 1 96 ? -6.177 -0.190 2.737 1.00 96.88 96 VAL A C 1
ATOM 684 O O . VAL A 1 96 ? -6.4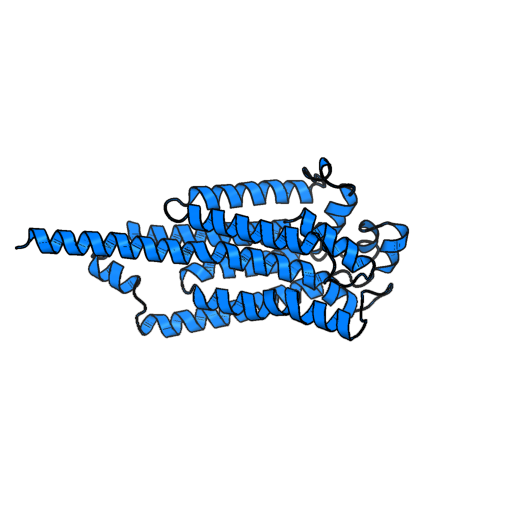68 -0.472 3.900 1.00 96.88 96 VAL A O 1
ATOM 687 N N . PHE A 1 97 ? -6.706 0.870 2.120 1.00 96.81 97 PHE A N 1
ATOM 688 C CA . PHE A 1 97 ? -7.648 1.770 2.793 1.00 96.81 97 PHE A CA 1
ATOM 689 C C . PHE A 1 97 ? -8.964 1.076 3.149 1.00 96.81 97 PHE A C 1
ATOM 691 O O . PHE A 1 97 ? -9.450 1.231 4.271 1.00 96.81 97 PHE A O 1
ATOM 698 N N . GLY A 1 98 ? -9.499 0.244 2.254 1.00 96.06 98 GLY A N 1
ATOM 699 C CA . GLY A 1 98 ? -10.696 -0.554 2.511 1.00 96.06 98 GLY A CA 1
ATOM 700 C C . GLY A 1 98 ? -10.483 -1.552 3.644 1.00 96.06 98 GLY A C 1
ATOM 701 O O . GLY A 1 98 ? -11.272 -1.594 4.588 1.00 96.06 98 GLY A O 1
ATOM 702 N N . GLY A 1 99 ? -9.372 -2.290 3.619 1.00 95.50 99 GLY A N 1
ATOM 703 C CA . GLY A 1 99 ? -8.998 -3.210 4.689 1.00 95.50 99 GLY A CA 1
ATOM 704 C C . GLY A 1 99 ? -8.822 -2.503 6.034 1.00 95.50 99 GLY A C 1
ATOM 705 O O . GLY A 1 99 ? -9.277 -3.004 7.062 1.00 95.50 99 GLY A O 1
ATOM 706 N N . MET A 1 100 ? -8.250 -1.297 6.033 1.00 94.88 100 MET A N 1
ATOM 707 C CA . MET A 1 100 ? -8.106 -0.492 7.244 1.00 94.88 100 MET A CA 1
ATOM 708 C C . MET A 1 100 ? -9.447 0.031 7.770 1.00 94.88 100 MET A C 1
ATOM 710 O O . MET A 1 100 ? -9.715 -0.022 8.970 1.00 94.88 100 MET A O 1
ATOM 714 N N . THR A 1 101 ? -10.322 0.484 6.875 1.00 95.12 101 THR A N 1
ATOM 715 C CA . THR A 1 101 ? -11.685 0.908 7.216 1.00 95.12 101 THR A CA 1
ATOM 716 C C . THR A 1 101 ? -12.459 -0.240 7.859 1.00 95.12 101 THR A C 1
ATOM 718 O O . THR A 1 101 ? -13.066 -0.064 8.917 1.00 95.12 101 THR A O 1
ATOM 721 N N . ILE A 1 102 ? -12.364 -1.442 7.284 1.00 94.69 102 ILE A N 1
ATOM 722 C CA . ILE A 1 102 ? -12.939 -2.668 7.844 1.00 94.69 102 ILE A CA 1
ATOM 723 C C . ILE A 1 102 ? -12.326 -2.970 9.217 1.00 94.69 102 ILE A C 1
ATOM 725 O O . ILE A 1 102 ? -13.066 -3.254 10.157 1.00 94.69 102 ILE A O 1
ATOM 729 N N . ALA A 1 103 ? -11.002 -2.873 9.378 1.00 92.25 103 ALA A N 1
ATOM 730 C CA . ALA A 1 103 ? -10.340 -3.093 10.665 1.00 92.25 103 ALA A CA 1
ATOM 731 C C . ALA A 1 103 ? -10.893 -2.161 11.752 1.00 92.25 103 ALA A C 1
ATOM 733 O O . ALA A 1 103 ? -11.300 -2.629 12.816 1.00 92.25 103 ALA A O 1
ATOM 734 N N . MET A 1 104 ? -10.958 -0.857 11.476 1.00 91.19 104 MET A N 1
ATOM 735 C CA . MET A 1 104 ? -11.472 0.144 12.414 1.00 91.19 104 MET A CA 1
ATOM 736 C C . MET A 1 104 ? -12.953 -0.075 12.725 1.00 91.19 104 MET A C 1
ATOM 738 O O . MET A 1 104 ? -13.348 -0.017 13.889 1.00 91.19 104 MET A O 1
ATOM 742 N N . TYR A 1 105 ? -13.765 -0.378 11.712 1.00 90.69 105 TYR A N 1
ATOM 743 C CA . TYR A 1 105 ? -15.181 -0.681 11.894 1.00 90.69 105 TYR A CA 1
ATOM 744 C C . TYR A 1 105 ? -15.392 -1.924 12.765 1.00 90.69 105 TYR A C 1
ATOM 746 O O . TYR A 1 105 ? -16.179 -1.892 13.708 1.00 90.69 105 TYR A O 1
ATOM 754 N N . LEU A 1 106 ? -14.652 -3.007 12.513 1.00 88.25 106 LEU A N 1
ATOM 755 C CA . LEU A 1 106 ? -14.771 -4.248 13.280 1.00 88.25 106 LEU A CA 1
ATOM 756 C C . LEU A 1 106 ? -14.328 -4.078 14.737 1.00 88.25 106 LEU A C 1
ATOM 758 O O . LEU A 1 106 ? -14.964 -4.644 15.622 1.00 88.25 106 LEU A O 1
ATOM 762 N N . VAL A 1 107 ? -13.282 -3.286 14.997 1.00 86.25 107 VAL A N 1
ATOM 763 C CA . VAL A 1 107 ? -12.858 -2.942 16.367 1.00 86.25 107 VAL A CA 1
ATOM 764 C C . VAL A 1 107 ? -13.970 -2.198 17.110 1.00 86.25 107 VAL A C 1
ATOM 766 O O . VAL A 1 107 ? -14.255 -2.519 18.260 1.00 86.25 107 VAL A O 1
ATOM 769 N N . ARG A 1 108 ? -14.631 -1.237 16.456 1.00 85.56 108 ARG A N 1
ATOM 770 C CA . ARG A 1 108 ? -15.749 -0.485 17.049 1.00 85.56 108 ARG A CA 1
ATOM 771 C C . ARG A 1 108 ? -16.968 -1.360 17.285 1.00 85.56 108 ARG A C 1
ATOM 773 O O . ARG A 1 108 ? -17.539 -1.319 18.369 1.00 85.56 108 ARG A O 1
ATOM 780 N N . ARG A 1 109 ? -17.345 -2.163 16.286 1.00 84.38 109 ARG A N 1
ATOM 781 C CA . ARG A 1 109 ? -18.509 -3.052 16.349 1.00 84.38 109 ARG A CA 1
ATOM 782 C C . ARG A 1 109 ? -18.377 -4.052 17.493 1.00 84.38 109 ARG A C 1
ATOM 784 O O . ARG A 1 109 ? -19.347 -4.281 18.206 1.00 84.38 109 ARG A O 1
ATOM 791 N N . ALA A 1 110 ? -17.177 -4.596 17.699 1.00 77.25 110 ALA A N 1
ATOM 792 C CA . ALA A 1 110 ? -16.893 -5.471 18.833 1.00 77.25 110 ALA A CA 1
ATOM 793 C C . ALA A 1 110 ? -17.128 -4.779 20.187 1.00 77.25 110 ALA A C 1
ATOM 795 O O . ALA A 1 110 ? -17.547 -5.441 21.125 1.00 77.25 110 ALA A O 1
ATOM 796 N N . ALA A 1 111 ? -16.907 -3.464 20.279 1.00 71.81 111 ALA A N 1
ATOM 797 C CA . ALA A 1 111 ? -17.121 -2.697 21.505 1.00 71.81 111 ALA A CA 1
ATOM 798 C C . ALA A 1 111 ? -18.578 -2.248 21.730 1.00 71.81 111 ALA A C 1
ATOM 800 O O . ALA A 1 111 ? -18.940 -1.916 22.850 1.00 71.81 111 ALA A O 1
ATOM 801 N N . THR A 1 112 ? -19.405 -2.198 20.680 1.00 72.19 112 THR A N 1
ATOM 802 C CA . THR A 1 112 ? -20.806 -1.728 20.760 1.00 72.19 112 THR A CA 1
ATOM 803 C C . THR A 1 112 ? -21.821 -2.861 20.866 1.00 72.19 112 THR A C 1
ATOM 805 O O . THR A 1 112 ? -22.858 -2.682 21.489 1.00 72.19 112 THR A O 1
ATOM 808 N N . HIS A 1 113 ? -21.548 -4.012 20.246 1.00 59.94 113 HIS A N 1
ATOM 809 C CA . HIS A 1 113 ? -22.499 -5.127 20.147 1.00 59.94 113 HIS A CA 1
ATOM 810 C C . HIS A 1 113 ? -22.179 -6.312 21.054 1.00 59.94 113 HIS A C 1
ATOM 812 O O . HIS A 1 113 ? -22.837 -7.346 20.957 1.00 59.94 113 HIS A O 1
ATOM 818 N N . SER A 1 114 ? -21.155 -6.223 21.895 1.00 57.72 114 SER A N 1
ATOM 819 C CA . SER A 1 114 ? -20.919 -7.297 22.844 1.00 57.72 114 SER A CA 1
ATOM 820 C C . SER A 1 114 ? -21.941 -7.209 23.977 1.00 57.72 114 SER A C 1
ATOM 822 O O . SER A 1 114 ? -21.947 -6.227 24.709 1.00 57.72 114 SER A O 1
ATOM 824 N N . GLU A 1 115 ? -22.718 -8.274 24.186 1.00 57.44 115 GLU A N 1
ATOM 825 C CA . GLU A 1 115 ? -23.490 -8.525 25.423 1.00 57.44 115 GLU A CA 1
ATOM 826 C C . GLU A 1 115 ? -22.586 -8.698 26.664 1.00 57.44 115 GLU A C 1
ATOM 828 O O . GLU A 1 115 ? -23.052 -8.957 27.770 1.00 57.44 115 GLU A O 1
ATOM 833 N N . LEU A 1 116 ? -21.271 -8.589 26.466 1.00 63.56 116 LEU A N 1
ATOM 834 C CA . LEU A 1 116 ? -20.250 -8.679 27.490 1.00 63.56 116 LEU A CA 1
ATOM 835 C C . LEU A 1 116 ? -20.378 -7.510 28.468 1.00 63.56 116 LEU A C 1
ATOM 837 O O . LEU A 1 116 ? -20.535 -6.356 28.058 1.00 63.56 116 LEU A O 1
ATOM 841 N N . SER A 1 117 ? -20.239 -7.806 29.761 1.00 66.88 117 SER A N 1
ATOM 842 C CA . SER A 1 117 ? -20.139 -6.767 30.787 1.00 66.88 117 SER A CA 1
ATOM 843 C C . SER A 1 117 ? -18.960 -5.831 30.487 1.00 66.88 117 SER A C 1
ATOM 845 O O . SER A 1 117 ? -17.988 -6.218 29.829 1.00 66.88 117 SER A O 1
ATOM 847 N N . ALA A 1 118 ? -19.012 -4.592 30.982 1.00 71.81 118 ALA A N 1
ATOM 848 C CA . ALA A 1 118 ? -17.937 -3.616 30.778 1.00 71.81 118 ALA A CA 1
ATOM 849 C C . ALA A 1 118 ? -16.555 -4.156 31.211 1.00 71.81 118 ALA A C 1
ATOM 851 O O . ALA A 1 118 ? -15.551 -3.858 30.563 1.00 71.81 118 ALA A O 1
ATOM 852 N N . GLU A 1 119 ? -16.511 -5.014 32.235 1.00 69.31 119 GLU A N 1
ATOM 853 C CA . GLU A 1 119 ? -15.305 -5.729 32.676 1.00 69.31 119 GLU A CA 1
ATOM 854 C C . GLU A 1 119 ? -14.816 -6.770 31.659 1.00 69.31 119 GLU A C 1
ATOM 856 O O . GLU A 1 119 ? -13.633 -6.813 31.330 1.00 69.31 119 GLU A O 1
ATOM 861 N N . GLN A 1 120 ? -15.713 -7.579 31.091 1.00 70.50 120 GLN A N 1
ATOM 862 C CA . GLN A 1 120 ? -15.355 -8.570 30.071 1.00 70.50 120 GLN A CA 1
ATOM 863 C C . GLN A 1 120 ? -14.875 -7.908 28.771 1.00 70.50 120 GLN A C 1
ATOM 865 O O . GLN A 1 120 ? -13.939 -8.380 28.117 1.00 70.50 120 GLN A O 1
ATOM 870 N N . LEU A 1 121 ? -15.493 -6.788 28.398 1.00 72.69 121 LEU A N 1
ATOM 871 C CA . LEU A 1 121 ? -15.083 -5.983 27.254 1.00 72.69 121 LEU A CA 1
ATOM 872 C C . LEU A 1 121 ? -13.711 -5.343 27.516 1.00 72.69 121 LEU A C 1
ATOM 874 O O . LEU A 1 121 ? -12.829 -5.401 26.655 1.00 72.69 121 LEU A O 1
ATOM 878 N N . TRP A 1 122 ? -13.483 -4.825 28.724 1.00 68.75 122 TRP A N 1
ATOM 879 C CA . TRP A 1 122 ? -12.180 -4.338 29.177 1.00 68.75 122 TRP A CA 1
ATOM 880 C C . TRP A 1 122 ? -11.090 -5.419 29.096 1.00 68.75 122 TRP A C 1
ATOM 882 O O . TRP A 1 122 ? -10.029 -5.171 28.515 1.00 68.75 122 TRP A O 1
ATOM 892 N N . ASP A 1 123 ? -11.371 -6.639 29.553 1.00 69.31 123 ASP A N 1
ATOM 893 C CA . ASP A 1 123 ? -10.456 -7.784 29.474 1.00 69.31 123 ASP A CA 1
ATOM 894 C C . ASP A 1 123 ? -10.154 -8.218 28.034 1.00 69.31 123 ASP A C 1
ATOM 896 O O . ASP A 1 123 ? -9.008 -8.547 27.708 1.00 69.31 123 ASP A O 1
ATOM 900 N N . SER A 1 124 ? -11.146 -8.161 27.140 1.00 67.94 124 SER A N 1
ATOM 901 C CA . SER A 1 124 ? -10.951 -8.435 25.708 1.00 67.94 124 SER A CA 1
ATOM 902 C C . SER A 1 124 ? -10.053 -7.393 25.036 1.00 67.94 124 SER A C 1
ATOM 904 O O . SER A 1 124 ? -9.274 -7.699 24.130 1.00 67.94 124 SER A O 1
ATOM 906 N N . LEU A 1 125 ? -10.116 -6.148 25.513 1.00 68.81 125 LEU A N 1
ATOM 907 C CA . LEU A 1 125 ? -9.257 -5.078 25.043 1.00 68.81 125 LEU A CA 1
ATOM 908 C C . LEU A 1 125 ? -7.865 -5.166 25.668 1.00 68.81 125 LEU A C 1
ATOM 910 O O . LEU A 1 125 ? -6.932 -4.649 25.055 1.00 68.81 125 LEU A O 1
ATOM 914 N N . LEU A 1 126 ? -7.672 -5.790 26.832 1.00 64.19 126 LEU A N 1
ATOM 915 C CA . LEU A 1 126 ? -6.377 -5.879 27.508 1.00 64.19 126 LEU A CA 1
ATOM 916 C C . LEU A 1 126 ? -5.399 -6.870 26.835 1.00 64.19 126 LEU A C 1
ATOM 918 O O . LEU A 1 126 ? -5.788 -7.896 26.273 1.00 64.19 126 LEU A O 1
ATOM 922 N N . PRO A 1 127 ? -4.076 -6.618 26.907 1.00 58.03 127 PRO A N 1
ATOM 923 C CA . PRO A 1 127 ? -3.042 -7.565 26.480 1.00 58.03 127 PRO A CA 1
ATOM 924 C C . PRO A 1 127 ? -2.953 -8.834 27.360 1.00 58.03 127 PRO A C 1
ATOM 926 O O . PRO A 1 127 ? -1.967 -9.039 28.055 1.00 58.03 127 PRO A O 1
ATOM 929 N N . SER A 1 128 ? -3.954 -9.716 27.344 1.00 54.47 128 SER A N 1
ATOM 930 C CA . SER A 1 128 ? -3.878 -11.003 28.065 1.00 54.47 128 SER A CA 1
ATOM 931 C C . SER A 1 128 ? -2.854 -11.971 27.439 1.00 54.47 128 SER A C 1
ATOM 933 O O . SER A 1 128 ? -2.600 -11.931 26.234 1.00 54.47 128 SER A O 1
ATOM 935 N N . ARG A 1 129 ? -2.298 -12.907 28.228 1.00 52.00 129 ARG A N 1
ATOM 936 C CA . ARG A 1 129 ? -1.382 -13.972 27.753 1.00 52.00 129 ARG A CA 1
ATOM 937 C C . ARG A 1 129 ? -1.965 -14.804 26.601 1.00 52.00 129 ARG A C 1
ATOM 939 O O . ARG A 1 129 ? -1.210 -15.227 25.727 1.00 52.00 129 ARG A O 1
ATOM 946 N N . ARG A 1 130 ? -3.291 -14.999 26.544 1.00 54.12 130 ARG A N 1
ATOM 947 C CA . ARG A 1 130 ? -3.964 -15.672 25.410 1.00 54.12 130 ARG A CA 1
ATOM 948 C C . ARG A 1 130 ? -3.777 -14.907 24.091 1.00 54.12 130 ARG A C 1
ATOM 950 O O . ARG A 1 130 ? -3.524 -15.527 23.061 1.00 54.12 130 ARG A O 1
ATOM 957 N N . HIS A 1 131 ? -3.727 -13.576 24.146 1.00 66.38 131 HIS A N 1
ATOM 958 C CA . HIS A 1 131 ? -3.470 -12.727 22.984 1.00 66.38 131 HIS A CA 1
ATOM 959 C C . HIS A 1 131 ? -2.017 -12.785 22.486 1.00 66.38 131 HIS A C 1
ATOM 961 O O . HIS A 1 131 ? -1.758 -12.356 21.367 1.00 66.38 131 HIS A O 1
ATOM 967 N N . TYR A 1 132 ? -1.049 -13.313 23.249 1.00 70.19 132 TYR A N 1
ATOM 968 C CA . TYR A 1 132 ? 0.336 -13.429 22.766 1.00 70.19 132 TYR A CA 1
ATOM 969 C C . TYR A 1 132 ? 0.452 -14.410 21.588 1.00 70.19 132 TYR A C 1
ATOM 971 O O . TYR A 1 132 ? 1.059 -14.079 20.570 1.00 70.19 132 TYR A O 1
ATOM 979 N N . ARG A 1 133 ? -0.197 -15.583 21.683 1.00 74.69 133 ARG A N 1
ATOM 980 C CA . ARG A 1 133 ? -0.240 -16.581 20.595 1.00 74.69 133 ARG A CA 1
ATOM 981 C C . ARG A 1 133 ? -0.982 -16.064 19.364 1.00 74.69 133 ARG A C 1
ATOM 983 O O . ARG A 1 133 ? -0.586 -16.338 18.238 1.00 74.69 133 ARG A O 1
ATOM 990 N N . GLU A 1 134 ? -2.055 -15.309 19.565 1.00 76.38 134 GLU A N 1
ATOM 991 C CA . GLU A 1 134 ? -2.788 -14.692 18.457 1.00 76.38 134 GLU A CA 1
ATOM 992 C C . GLU A 1 134 ? -1.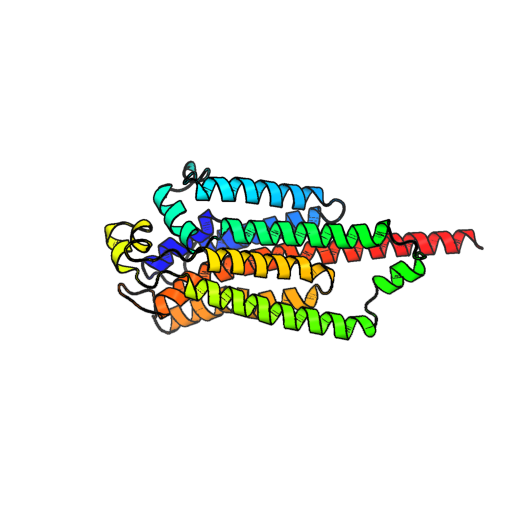962 -13.596 17.781 1.00 76.38 134 GLU A C 1
ATOM 994 O O . GLU A 1 134 ? -1.896 -13.537 16.557 1.00 76.38 134 GLU A O 1
ATOM 999 N N . ARG A 1 135 ? -1.246 -12.776 18.557 1.00 78.38 135 ARG A N 1
ATOM 1000 C CA . ARG A 1 135 ? -0.354 -11.740 18.022 1.00 78.38 135 ARG A CA 1
ATOM 1001 C C . ARG A 1 135 ? 0.810 -12.322 17.229 1.00 78.38 135 ARG A C 1
ATOM 1003 O O . ARG A 1 135 ? 1.145 -11.754 16.193 1.00 78.38 135 ARG A O 1
ATOM 1010 N N . SER A 1 136 ? 1.402 -13.435 17.670 1.00 83.19 136 SER A N 1
ATOM 1011 C CA . SER A 1 136 ? 2.480 -14.097 16.924 1.00 83.19 136 SER A CA 1
ATOM 1012 C C . SER A 1 136 ? 1.978 -14.773 15.642 1.00 83.19 136 SER A C 1
ATOM 1014 O O . SER A 1 136 ? 2.656 -14.715 14.615 1.00 83.19 136 SER A O 1
ATOM 1016 N N . ARG A 1 137 ? 0.758 -15.331 15.644 1.00 87.44 137 ARG A N 1
ATOM 1017 C CA . ARG A 1 137 ? 0.084 -15.818 14.424 1.00 87.44 137 ARG A CA 1
ATOM 1018 C C . ARG A 1 137 ? -0.193 -14.691 13.433 1.00 87.44 137 ARG A C 1
ATOM 1020 O O . ARG A 1 137 ? 0.087 -14.837 12.253 1.00 87.44 137 ARG A O 1
ATOM 1027 N N . VAL A 1 138 ? -0.685 -13.548 13.909 1.00 88.19 138 VAL A N 1
ATOM 1028 C CA . VAL A 1 138 ? -0.910 -12.372 13.055 1.00 88.19 138 VAL A CA 1
ATOM 1029 C C . VAL A 1 138 ? 0.409 -11.850 12.493 1.00 88.19 138 VAL A C 1
ATOM 1031 O O . VAL A 1 138 ? 0.482 -11.537 11.310 1.00 88.19 138 VAL A O 1
ATOM 1034 N N . PHE A 1 139 ? 1.465 -11.793 13.307 1.00 88.62 139 PHE A N 1
ATOM 1035 C CA . PHE A 1 139 ? 2.791 -11.372 12.859 1.00 88.62 139 PHE A CA 1
ATOM 1036 C C . PHE A 1 139 ? 3.353 -12.292 11.770 1.00 88.62 139 PHE A C 1
ATOM 1038 O O . PHE A 1 139 ? 3.731 -11.813 10.706 1.00 88.62 139 PHE A O 1
ATOM 1045 N N . SER A 1 140 ? 3.342 -13.608 11.997 1.00 90.75 140 SER A N 1
ATOM 1046 C CA . SER A 1 140 ? 3.809 -14.591 11.009 1.00 90.75 140 SER A CA 1
ATOM 1047 C C . SER A 1 140 ? 2.987 -14.555 9.720 1.00 90.75 140 SER A C 1
ATOM 1049 O O . SER A 1 140 ? 3.566 -14.480 8.640 1.00 90.75 140 SER A O 1
ATOM 1051 N N . ALA A 1 141 ? 1.655 -14.508 9.815 1.00 93.50 141 ALA A N 1
ATOM 1052 C CA . ALA A 1 141 ? 0.787 -14.362 8.648 1.00 93.50 141 ALA A CA 1
ATOM 1053 C C . ALA A 1 141 ? 1.056 -13.055 7.883 1.00 93.50 141 ALA A C 1
ATOM 1055 O O . ALA A 1 141 ? 1.053 -13.048 6.654 1.00 93.50 141 ALA A O 1
ATOM 1056 N N . THR A 1 142 ? 1.351 -11.966 8.601 1.00 93.81 142 THR A N 1
ATOM 1057 C CA . THR A 1 142 ? 1.698 -10.680 7.985 1.00 93.81 142 THR A CA 1
ATOM 1058 C C . THR A 1 142 ? 3.021 -10.754 7.234 1.00 93.81 142 THR A C 1
ATOM 1060 O O . THR A 1 142 ? 3.090 -10.270 6.110 1.00 93.81 142 THR A O 1
ATOM 1063 N N . ILE A 1 143 ? 4.052 -11.381 7.811 1.00 94.88 143 ILE A N 1
ATOM 1064 C CA . ILE A 1 143 ? 5.334 -11.583 7.122 1.00 94.88 143 ILE A CA 1
ATOM 1065 C C . ILE A 1 143 ? 5.106 -12.359 5.828 1.00 94.88 143 ILE A C 1
ATOM 1067 O O . ILE A 1 143 ? 5.510 -11.891 4.771 1.00 94.88 143 ILE A O 1
ATOM 1071 N N . VAL A 1 144 ? 4.402 -13.492 5.890 1.00 96.25 144 VAL A N 1
ATOM 1072 C CA . VAL A 1 144 ? 4.133 -14.319 4.705 1.00 96.25 144 VAL A CA 1
ATOM 1073 C C . VAL A 1 144 ? 3.397 -13.517 3.628 1.00 96.25 144 VAL A C 1
ATOM 1075 O O . VAL A 1 144 ? 3.806 -13.534 2.469 1.00 96.25 144 VAL A O 1
ATOM 1078 N N . ALA A 1 145 ? 2.352 -12.773 4.002 1.00 96.00 145 ALA A N 1
ATOM 1079 C CA . ALA A 1 145 ? 1.584 -11.961 3.063 1.00 96.00 145 ALA A CA 1
ATOM 1080 C C . ALA A 1 145 ? 2.417 -10.829 2.439 1.00 96.00 145 ALA A C 1
ATOM 1082 O O . ALA A 1 145 ? 2.342 -10.615 1.231 1.00 96.00 145 ALA A O 1
ATOM 1083 N N . ILE A 1 146 ? 3.232 -10.130 3.237 1.00 95.50 146 ILE A N 1
ATOM 1084 C CA . ILE A 1 146 ? 4.109 -9.053 2.759 1.00 95.50 146 ILE A CA 1
ATOM 1085 C C . ILE A 1 146 ? 5.192 -9.609 1.838 1.00 95.50 146 ILE A C 1
ATOM 1087 O O . ILE A 1 146 ? 5.386 -9.080 0.749 1.00 95.50 146 ILE A O 1
ATOM 1091 N N . THR A 1 147 ? 5.879 -10.681 2.233 1.00 95.94 147 THR A N 1
ATOM 1092 C CA . THR A 1 147 ? 6.927 -11.301 1.414 1.00 95.94 147 THR A CA 1
ATOM 1093 C C . THR A 1 147 ? 6.364 -11.794 0.085 1.00 95.94 147 THR A C 1
ATOM 1095 O O . THR A 1 147 ? 6.967 -11.548 -0.960 1.00 95.94 147 THR A O 1
ATOM 1098 N N . LEU A 1 148 ? 5.183 -12.419 0.100 1.00 97.12 148 LEU A N 1
ATOM 1099 C CA . LEU A 1 148 ? 4.503 -12.839 -1.121 1.00 97.12 148 LEU A CA 1
ATOM 1100 C C . LEU A 1 148 ? 4.113 -11.635 -1.991 1.00 97.12 148 LEU A C 1
ATOM 1102 O O . LEU A 1 148 ? 4.360 -11.660 -3.192 1.00 97.12 148 LEU A O 1
ATOM 1106 N N . ALA A 1 149 ? 3.572 -10.563 -1.405 1.00 96.69 149 ALA A N 1
ATOM 1107 C CA . ALA A 1 149 ? 3.238 -9.344 -2.140 1.00 96.69 149 ALA A CA 1
ATOM 1108 C C . ALA A 1 149 ? 4.477 -8.693 -2.779 1.00 96.69 149 ALA A C 1
ATOM 1110 O O . ALA A 1 149 ? 4.430 -8.325 -3.948 1.00 96.69 149 ALA A O 1
ATOM 1111 N N . ILE A 1 150 ? 5.599 -8.599 -2.057 1.00 96.25 150 ILE A N 1
ATOM 1112 C CA . ILE A 1 150 ? 6.874 -8.093 -2.594 1.00 96.25 150 ILE A CA 1
ATOM 1113 C C . ILE A 1 150 ? 7.337 -8.954 -3.774 1.00 96.25 150 ILE A C 1
ATOM 1115 O O . ILE A 1 150 ? 7.670 -8.415 -4.828 1.00 96.25 150 ILE A O 1
ATOM 1119 N N . GLY A 1 151 ? 7.320 -10.282 -3.622 1.00 95.94 151 GLY A N 1
ATOM 1120 C CA . GLY A 1 151 ? 7.682 -11.212 -4.693 1.00 95.94 151 GLY A CA 1
ATOM 1121 C C . GLY A 1 151 ? 6.797 -11.049 -5.929 1.00 95.94 151 GLY A C 1
ATOM 1122 O O . GLY A 1 151 ? 7.308 -11.027 -7.047 1.00 95.94 151 GLY A O 1
ATOM 1123 N N . LEU A 1 152 ? 5.489 -10.850 -5.731 1.00 96.31 152 LEU A N 1
ATOM 1124 C CA . LEU A 1 152 ? 4.561 -10.537 -6.815 1.00 96.31 152 LEU A CA 1
ATOM 1125 C C . LEU A 1 152 ? 4.941 -9.220 -7.490 1.00 96.31 152 LEU A C 1
ATOM 1127 O O . LEU A 1 152 ? 5.085 -9.234 -8.702 1.00 96.31 152 LEU A O 1
ATOM 1131 N N . TYR A 1 153 ? 5.196 -8.131 -6.755 1.00 95.75 153 TYR A N 1
ATOM 1132 C CA . TYR A 1 153 ? 5.601 -6.840 -7.338 1.00 95.75 153 TYR A CA 1
ATOM 1133 C C . TYR A 1 153 ? 6.885 -6.913 -8.164 1.00 95.75 153 TYR A C 1
ATOM 1135 O O . TYR A 1 153 ? 6.945 -6.311 -9.234 1.00 95.75 153 TYR A O 1
ATOM 1143 N N . ILE A 1 154 ? 7.885 -7.668 -7.704 1.00 93.94 154 ILE A N 1
ATOM 1144 C CA . ILE A 1 154 ? 9.110 -7.924 -8.475 1.00 93.94 154 ILE A CA 1
ATOM 1145 C C . ILE A 1 154 ? 8.777 -8.729 -9.734 1.00 93.94 154 ILE A C 1
ATOM 1147 O O . ILE A 1 154 ? 9.250 -8.402 -10.817 1.00 93.94 154 ILE A O 1
ATOM 1151 N N . TYR A 1 155 ? 7.919 -9.745 -9.617 1.00 92.81 155 TYR A N 1
ATOM 1152 C CA . TYR A 1 155 ? 7.476 -10.544 -10.755 1.00 92.81 155 TYR A CA 1
ATOM 1153 C C . TYR A 1 155 ? 6.693 -9.721 -11.786 1.00 92.81 155 TYR A C 1
ATOM 1155 O O . TYR A 1 155 ? 6.830 -9.974 -12.975 1.00 92.81 155 TYR A O 1
ATOM 1163 N N . MET A 1 156 ? 5.888 -8.733 -11.394 1.00 92.38 156 MET A N 1
ATOM 1164 C CA . MET A 1 156 ? 5.170 -7.884 -12.361 1.00 92.38 156 MET A CA 1
ATOM 1165 C C . MET A 1 156 ? 6.007 -6.743 -12.928 1.00 92.38 156 MET A C 1
ATOM 1167 O O . MET A 1 156 ? 5.541 -6.070 -13.840 1.00 92.38 156 MET A O 1
ATOM 1171 N N . ALA A 1 157 ? 7.192 -6.478 -12.387 1.00 91.12 157 ALA A N 1
ATOM 1172 C CA . ALA A 1 157 ? 7.964 -5.325 -12.806 1.00 91.12 157 ALA A CA 1
ATOM 1173 C C . ALA A 1 157 ? 8.508 -5.482 -14.236 1.00 91.12 157 ALA A C 1
ATOM 1175 O O . ALA A 1 157 ? 8.919 -6.580 -14.629 1.00 91.12 157 ALA A O 1
ATOM 1176 N N . PRO A 1 158 ? 8.529 -4.396 -15.030 1.00 88.88 158 PRO A N 1
ATOM 1177 C CA . PRO A 1 158 ? 9.184 -4.413 -16.326 1.00 88.88 158 PRO A CA 1
ATOM 1178 C C . PRO A 1 158 ? 10.681 -4.674 -16.134 1.00 88.88 158 PRO A C 1
ATOM 1180 O O . PRO A 1 158 ? 11.331 -4.072 -15.279 1.00 88.88 158 PRO A O 1
ATOM 1183 N N . MET A 1 159 ? 11.213 -5.610 -16.921 1.00 86.88 159 MET A N 1
ATOM 1184 C CA . MET A 1 159 ? 12.623 -6.015 -16.855 1.00 86.88 159 MET A CA 1
ATOM 1185 C C . MET A 1 159 ? 13.495 -5.305 -17.890 1.00 86.88 159 MET A C 1
ATOM 1187 O O . MET A 1 159 ? 14.714 -5.429 -17.826 1.00 86.88 159 MET A O 1
ATOM 1191 N N . ASP A 1 160 ? 12.882 -4.602 -18.842 1.00 84.62 160 ASP A N 1
ATOM 1192 C CA . ASP A 1 160 ? 13.576 -3.872 -19.895 1.00 84.62 160 ASP A CA 1
ATOM 1193 C C . ASP A 1 160 ? 13.146 -2.401 -19.891 1.00 84.62 160 ASP A C 1
ATOM 1195 O O . ASP A 1 160 ? 11.957 -2.079 -19.893 1.00 84.62 160 ASP A O 1
ATOM 1199 N N . SER A 1 161 ? 14.135 -1.511 -19.863 1.00 83.44 161 SER A N 1
ATOM 1200 C CA . SER A 1 161 ? 13.973 -0.057 -19.942 1.00 83.44 161 SER A CA 1
ATOM 1201 C C . SER A 1 161 ? 14.484 0.527 -21.265 1.00 83.44 161 SER A C 1
ATOM 1203 O O . SER A 1 161 ? 14.484 1.746 -21.437 1.00 83.44 161 SER A O 1
ATOM 1205 N N . SER A 1 162 ? 14.893 -0.307 -22.226 1.00 83.50 162 SER A N 1
ATOM 1206 C CA . SER A 1 162 ? 15.458 0.118 -23.515 1.00 83.50 162 SER A CA 1
ATOM 1207 C C . SER A 1 162 ? 14.553 1.086 -24.289 1.00 83.50 162 SER A C 1
ATOM 1209 O O . SER A 1 162 ? 15.026 2.081 -24.838 1.00 83.50 162 SER A O 1
ATOM 1211 N N . GLY A 1 163 ? 13.236 0.861 -24.257 1.00 80.62 163 GLY A N 1
ATOM 1212 C CA . GLY A 1 163 ? 12.242 1.710 -24.918 1.00 80.62 163 GLY A CA 1
ATOM 1213 C C . GLY A 1 163 ? 12.037 3.085 -24.272 1.00 80.62 163 GLY A C 1
ATOM 1214 O O . GLY A 1 163 ? 11.438 3.965 -24.895 1.00 80.62 163 GLY A O 1
ATOM 1215 N N . VAL A 1 164 ? 12.525 3.303 -23.046 1.00 84.56 164 VAL A N 1
ATOM 1216 C CA . VAL A 1 164 ? 12.266 4.536 -22.280 1.00 84.56 164 VAL A CA 1
ATOM 1217 C C . VAL A 1 164 ? 12.962 5.743 -22.898 1.00 84.56 164 VAL A C 1
ATOM 1219 O O . VAL A 1 164 ? 12.395 6.834 -22.921 1.00 84.56 164 VAL A O 1
ATOM 1222 N N . ALA A 1 165 ? 14.146 5.542 -23.476 1.00 80.44 165 ALA A N 1
ATOM 1223 C CA . ALA A 1 165 ? 14.883 6.601 -24.159 1.00 80.44 165 ALA A CA 1
ATOM 1224 C C . ALA A 1 165 ? 14.146 7.135 -25.404 1.00 80.44 165 ALA A C 1
ATOM 1226 O O . ALA A 1 165 ? 14.258 8.318 -25.717 1.00 80.44 165 ALA A O 1
ATOM 1227 N N . ALA A 1 166 ? 13.381 6.284 -26.099 1.00 81.12 166 ALA A N 1
ATOM 1228 C CA . ALA A 1 166 ? 12.685 6.640 -27.338 1.00 81.12 166 ALA A CA 1
ATOM 1229 C C . ALA A 1 166 ? 11.224 7.075 -27.124 1.00 81.12 166 ALA A C 1
ATOM 1231 O O . ALA A 1 166 ? 10.724 7.938 -27.844 1.00 81.12 166 ALA A O 1
ATOM 1232 N N . HIS A 1 167 ? 10.530 6.491 -26.141 1.00 81.38 167 HIS A N 1
ATOM 1233 C CA . HIS A 1 167 ? 9.080 6.652 -25.956 1.00 81.38 167 HIS A CA 1
ATOM 1234 C C . HIS A 1 167 ? 8.681 7.160 -24.558 1.00 81.38 167 HIS A C 1
ATOM 1236 O O . HIS A 1 167 ? 7.499 7.152 -24.200 1.00 81.38 167 HIS A O 1
ATOM 1242 N N . GLY A 1 168 ? 9.642 7.588 -23.734 1.00 82.38 168 GLY A N 1
ATOM 1243 C CA . GLY A 1 168 ? 9.383 7.947 -22.338 1.00 82.38 168 GLY A CA 1
ATOM 1244 C C . GLY A 1 168 ? 8.854 6.751 -21.537 1.00 82.38 168 GLY A C 1
ATOM 1245 O O . GLY A 1 168 ? 9.117 5.598 -21.872 1.00 82.38 168 GLY A O 1
ATOM 1246 N N . LEU A 1 169 ? 8.051 6.983 -20.492 1.00 81.62 169 LEU A N 1
ATOM 1247 C CA . LEU A 1 169 ? 7.551 5.889 -19.637 1.00 81.62 169 LEU A CA 1
ATOM 1248 C C . LEU A 1 169 ? 6.661 4.885 -20.378 1.00 81.62 169 LEU A C 1
ATOM 1250 O O . LEU A 1 169 ? 6.553 3.737 -19.951 1.00 81.62 169 LEU A O 1
ATOM 1254 N N . THR A 1 170 ? 6.051 5.287 -21.494 1.00 85.06 170 THR A N 1
ATOM 1255 C CA . THR A 1 170 ? 5.279 4.359 -22.334 1.00 85.06 170 THR A CA 1
ATOM 1256 C C . THR A 1 170 ? 6.166 3.277 -22.956 1.00 85.06 170 THR A C 1
ATOM 1258 O O . THR A 1 170 ? 5.710 2.159 -23.180 1.00 85.06 170 THR A O 1
ATOM 1261 N N . GLY A 1 171 ? 7.464 3.554 -23.114 1.00 81.06 171 GLY A N 1
ATOM 1262 C CA . GLY A 1 171 ? 8.458 2.596 -23.579 1.00 81.06 171 GLY A CA 1
ATOM 1263 C C . GLY A 1 171 ? 8.682 1.407 -22.643 1.00 81.06 171 GLY A C 1
ATOM 1264 O O . GLY A 1 171 ? 9.111 0.362 -23.115 1.00 81.06 171 GLY A O 1
ATOM 1265 N N . MET A 1 172 ? 8.327 1.512 -21.355 1.00 80.94 172 MET A N 1
ATOM 1266 C CA . MET A 1 172 ? 8.386 0.377 -20.415 1.00 80.94 172 MET A CA 1
ATOM 1267 C C . MET A 1 172 ? 7.337 -0.700 -20.710 1.00 80.94 172 MET A C 1
ATOM 1269 O O . MET A 1 172 ? 7.423 -1.807 -20.187 1.00 80.94 172 MET A O 1
ATOM 1273 N N . GLN A 1 173 ? 6.313 -0.371 -21.501 1.00 80.38 173 GLN A N 1
ATOM 1274 C CA . GLN A 1 173 ? 5.268 -1.318 -21.883 1.00 80.38 173 GLN A CA 1
ATOM 1275 C C . GLN A 1 173 ? 5.623 -2.097 -23.155 1.00 80.38 173 GLN A C 1
ATOM 1277 O O . GLN A 1 173 ? 4.978 -3.100 -23.457 1.00 80.38 173 GLN A O 1
ATOM 1282 N N . LEU A 1 174 ? 6.644 -1.665 -23.902 1.00 76.75 174 LEU A N 1
ATOM 1283 C CA . LEU A 1 174 ? 7.077 -2.336 -25.124 1.00 76.75 174 LEU A CA 1
ATOM 1284 C C . LEU A 1 174 ? 7.705 -3.687 -24.764 1.00 76.75 174 LEU A C 1
ATOM 1286 O O . LEU A 1 174 ? 8.758 -3.746 -24.142 1.00 76.75 174 LEU A O 1
ATOM 1290 N N . GLY A 1 175 ? 7.026 -4.780 -25.122 1.00 70.81 175 GLY A N 1
ATOM 1291 C CA . GLY A 1 175 ? 7.463 -6.141 -24.789 1.00 70.81 175 GLY A CA 1
ATOM 1292 C C . GLY A 1 175 ? 7.169 -6.577 -23.348 1.00 70.81 175 GLY A C 1
ATOM 1293 O O . GLY A 1 175 ? 7.570 -7.671 -22.955 1.00 70.81 175 GLY A O 1
ATOM 1294 N N . HIS A 1 176 ? 6.453 -5.766 -22.561 1.00 82.62 176 HIS A N 1
ATOM 1295 C CA . HIS A 1 176 ? 6.011 -6.149 -21.223 1.00 82.62 176 HIS A CA 1
ATOM 1296 C C . HIS A 1 176 ? 4.640 -6.831 -21.275 1.00 82.62 176 HIS A C 1
ATOM 1298 O O . HIS A 1 176 ? 3.640 -6.220 -21.653 1.00 82.62 176 HIS A O 1
ATOM 1304 N N . GLU A 1 177 ? 4.576 -8.092 -20.850 1.00 83.56 177 GLU A N 1
ATOM 1305 C CA . GLU A 1 177 ? 3.308 -8.809 -20.734 1.00 83.56 177 GLU A CA 1
ATOM 1306 C C . GLU A 1 177 ? 2.569 -8.419 -19.443 1.00 83.56 177 GLU A C 1
ATOM 1308 O O . GLU A 1 177 ? 3.108 -8.606 -18.346 1.00 83.56 177 GLU A O 1
ATOM 1313 N N . PRO A 1 178 ? 1.322 -7.919 -19.530 1.00 83.62 178 PRO A N 1
ATOM 1314 C CA . PRO A 1 178 ? 0.550 -7.554 -18.353 1.00 83.62 178 PRO A CA 1
ATOM 1315 C C . PRO A 1 178 ? 0.191 -8.792 -17.525 1.00 83.62 178 PRO A C 1
ATOM 1317 O O . PRO A 1 178 ? -0.292 -9.801 -18.040 1.00 83.62 178 PRO A O 1
ATOM 1320 N N . ARG A 1 179 ? 0.379 -8.695 -16.205 1.00 89.62 179 ARG A N 1
ATOM 1321 C CA . ARG A 1 179 ? 0.136 -9.785 -15.240 1.00 89.62 179 ARG A CA 1
ATOM 1322 C C . ARG A 1 179 ? -0.981 -9.419 -14.250 1.00 89.62 179 ARG A C 1
ATOM 1324 O O . ARG A 1 179 ? -0.7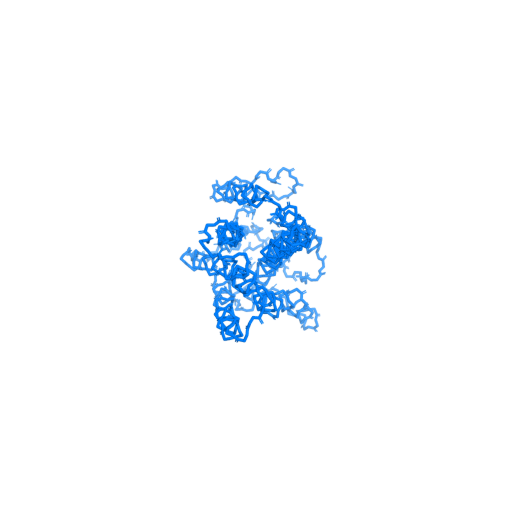19 -9.292 -13.054 1.00 89.62 179 ARG A O 1
ATOM 1331 N N . PRO A 1 180 ? -2.242 -9.261 -14.698 1.00 88.56 180 PRO A N 1
ATOM 1332 C CA . PRO A 1 180 ? -3.326 -8.706 -13.878 1.00 88.56 180 PRO A CA 1
ATOM 1333 C C . PRO A 1 180 ? -3.609 -9.497 -12.602 1.00 88.56 180 PRO A C 1
ATOM 1335 O O . PRO A 1 180 ? -3.800 -8.917 -11.533 1.00 88.56 180 PRO A O 1
ATOM 1338 N N . TYR A 1 181 ? -3.592 -10.827 -12.690 1.00 92.50 181 TYR A N 1
ATOM 1339 C CA . TYR A 1 181 ? -3.899 -11.696 -11.555 1.00 92.50 181 TYR A CA 1
ATOM 1340 C C . TYR A 1 181 ? -2.896 -11.543 -10.406 1.00 92.50 181 TYR A C 1
ATOM 1342 O O . TYR A 1 181 ? -3.296 -11.555 -9.242 1.00 92.50 181 TYR A O 1
ATOM 1350 N N . ALA A 1 182 ? -1.613 -11.332 -10.717 1.00 93.19 182 ALA A N 1
ATOM 1351 C CA . ALA A 1 182 ? -0.584 -11.096 -9.707 1.00 93.19 182 ALA A CA 1
ATOM 1352 C C . ALA A 1 182 ? -0.818 -9.771 -8.961 1.00 93.19 182 ALA A C 1
ATOM 1354 O O . ALA A 1 182 ? -0.660 -9.720 -7.742 1.00 93.19 182 ALA A O 1
ATOM 1355 N N . GLY A 1 183 ? -1.272 -8.728 -9.662 1.00 92.12 183 GLY A N 1
ATOM 1356 C CA . GLY A 1 183 ? -1.542 -7.412 -9.072 1.00 92.12 183 GLY A CA 1
ATOM 1357 C C . GLY A 1 183 ? -2.759 -7.415 -8.170 1.00 92.12 183 GLY A C 1
ATOM 1358 O O . GLY A 1 183 ? -2.715 -6.883 -7.062 1.00 92.12 183 GLY A O 1
ATOM 1359 N N . ILE A 1 184 ? -3.829 -8.076 -8.613 1.00 93.88 184 ILE A N 1
ATOM 1360 C CA . ILE A 1 184 ? -5.035 -8.269 -7.803 1.00 93.88 184 ILE A CA 1
ATOM 1361 C C . ILE A 1 184 ? -4.692 -9.069 -6.543 1.00 93.88 184 ILE A C 1
ATOM 1363 O O . ILE A 1 184 ? -5.078 -8.670 -5.446 1.00 93.88 184 ILE A O 1
ATOM 1367 N N . LEU A 1 185 ? -3.923 -10.154 -6.671 1.00 96.56 185 LEU A N 1
ATOM 1368 C CA . LEU A 1 185 ? -3.497 -10.950 -5.521 1.00 96.56 185 LEU A CA 1
ATOM 1369 C C . LEU A 1 185 ? -2.639 -10.129 -4.546 1.00 96.56 185 LEU A C 1
ATOM 1371 O O . LEU A 1 185 ? -2.905 -10.154 -3.347 1.00 96.56 185 LEU A O 1
ATOM 1375 N N . ALA A 1 186 ? -1.665 -9.357 -5.036 1.00 96.12 186 ALA A N 1
ATOM 1376 C CA . ALA A 1 186 ? -0.842 -8.483 -4.198 1.00 96.12 186 ALA A CA 1
ATOM 1377 C C . ALA A 1 186 ? -1.689 -7.428 -3.461 1.00 96.12 186 ALA A C 1
ATOM 1379 O O . ALA A 1 186 ? -1.526 -7.236 -2.254 1.00 96.12 186 ALA A O 1
ATOM 1380 N N . ALA A 1 187 ? -2.646 -6.800 -4.151 1.00 95.94 187 ALA A N 1
ATOM 1381 C CA . ALA A 1 187 ? -3.581 -5.849 -3.554 1.00 95.94 187 ALA A CA 1
ATOM 1382 C C . ALA A 1 187 ? -4.432 -6.496 -2.449 1.00 95.94 187 ALA A C 1
ATOM 1384 O O . ALA A 1 187 ? -4.570 -5.930 -1.363 1.00 95.94 187 ALA A O 1
ATOM 1385 N N . LEU A 1 188 ? -4.961 -7.700 -2.692 1.00 96.81 188 LEU A N 1
ATOM 1386 C CA . LEU A 1 188 ? -5.739 -8.452 -1.706 1.00 96.81 188 LEU A CA 1
ATOM 1387 C C . LEU A 1 188 ? -4.897 -8.854 -0.492 1.00 96.81 188 LEU A C 1
ATOM 1389 O O . LEU A 1 188 ? -5.376 -8.735 0.633 1.00 96.81 188 LEU A O 1
ATOM 1393 N N . LEU A 1 189 ? -3.646 -9.278 -0.692 1.00 97.25 189 LEU A N 1
ATOM 1394 C CA . LEU A 1 189 ? -2.724 -9.605 0.399 1.00 97.25 189 LEU A CA 1
ATOM 1395 C C . LEU A 1 189 ? -2.456 -8.384 1.283 1.00 97.25 189 LEU A C 1
ATOM 1397 O O . LEU A 1 189 ? -2.574 -8.476 2.503 1.00 97.25 189 LEU A O 1
ATOM 1401 N N . LEU A 1 190 ? -2.163 -7.223 0.690 1.00 96.94 190 LEU A N 1
ATOM 1402 C CA . LEU A 1 190 ? -1.938 -5.989 1.449 1.00 96.94 190 LEU A CA 1
ATOM 1403 C C . LEU A 1 190 ? -3.213 -5.490 2.144 1.00 96.94 190 LEU A C 1
ATOM 1405 O O . LEU A 1 190 ? -3.154 -5.042 3.291 1.00 96.94 190 LEU A O 1
ATOM 1409 N N . GLY A 1 191 ? -4.376 -5.626 1.504 1.00 96.44 191 GLY A N 1
ATOM 1410 C CA . GLY A 1 191 ? -5.673 -5.370 2.132 1.00 96.44 191 GLY A CA 1
ATOM 1411 C C . GLY A 1 191 ? -5.945 -6.308 3.313 1.00 96.44 191 GLY A C 1
ATOM 1412 O O . GLY A 1 191 ? -6.391 -5.862 4.370 1.00 96.44 191 GLY A O 1
ATOM 1413 N N . ALA A 1 192 ? -5.607 -7.593 3.192 1.00 95.88 192 ALA A N 1
ATOM 1414 C CA . ALA A 1 192 ? -5.716 -8.557 4.282 1.00 95.88 192 ALA A CA 1
ATOM 1415 C C . ALA A 1 192 ? -4.780 -8.200 5.447 1.00 95.88 192 ALA A C 1
ATOM 1417 O O . ALA A 1 192 ? -5.216 -8.235 6.597 1.00 95.88 192 ALA A O 1
ATOM 1418 N N . VAL A 1 193 ? -3.541 -7.772 5.171 1.00 95.50 193 VAL A N 1
ATOM 1419 C CA . VAL A 1 193 ? -2.625 -7.246 6.199 1.00 95.50 193 VAL A CA 1
ATOM 1420 C C . VAL A 1 193 ? -3.230 -6.024 6.896 1.00 95.50 193 VAL A C 1
ATOM 1422 O O . VAL A 1 193 ? -3.183 -5.932 8.124 1.00 95.50 193 VAL A O 1
ATOM 1425 N N . ALA A 1 194 ? -3.866 -5.117 6.148 1.00 95.06 194 ALA A N 1
ATOM 1426 C CA . ALA A 1 194 ? -4.571 -3.973 6.721 1.00 95.06 194 ALA A CA 1
ATOM 1427 C C . ALA A 1 194 ? -5.701 -4.418 7.668 1.00 95.06 194 ALA A C 1
ATOM 1429 O O . ALA A 1 194 ? -5.781 -3.916 8.788 1.00 95.06 194 ALA A O 1
ATOM 1430 N N . VAL A 1 195 ? -6.507 -5.420 7.295 1.00 93.88 195 VAL A N 1
ATOM 1431 C CA . VAL A 1 195 ? -7.533 -6.009 8.182 1.00 93.88 195 VAL A CA 1
ATOM 1432 C C . VAL A 1 195 ? -6.895 -6.671 9.407 1.00 93.88 195 VAL A C 1
ATOM 1434 O O . VAL A 1 195 ? -7.409 -6.549 10.522 1.00 93.88 195 VAL A O 1
ATOM 1437 N N . MET A 1 196 ? -5.750 -7.337 9.231 1.00 90.31 196 MET A N 1
ATOM 1438 C CA . MET A 1 196 ? -5.034 -8.041 10.296 1.00 90.31 196 MET A CA 1
ATOM 1439 C C . MET A 1 196 ? -4.595 -7.133 11.454 1.00 90.31 196 MET A C 1
ATOM 1441 O O . MET A 1 196 ? -4.524 -7.581 12.607 1.00 90.31 196 MET A O 1
ATOM 1445 N N . THR A 1 197 ? -4.403 -5.839 11.184 1.00 88.44 197 THR A N 1
ATOM 1446 C CA . THR A 1 197 ? -4.094 -4.830 12.212 1.00 88.44 197 THR A CA 1
ATOM 1447 C C . THR A 1 197 ? -5.155 -4.737 13.317 1.00 88.44 197 THR A C 1
ATOM 1449 O O . THR A 1 197 ? -4.853 -4.334 14.450 1.00 88.44 197 THR A O 1
ATOM 1452 N N . ARG A 1 198 ? -6.388 -5.197 13.039 1.00 86.81 198 ARG A N 1
ATOM 1453 C CA . ARG A 1 198 ? -7.473 -5.270 14.026 1.00 86.81 198 ARG A CA 1
ATOM 1454 C C . ARG A 1 198 ? -7.160 -6.201 15.190 1.00 86.81 198 ARG A C 1
ATOM 1456 O O . ARG A 1 198 ? -7.739 -6.020 16.249 1.00 86.81 198 ARG A O 1
ATOM 1463 N N . TRP A 1 199 ? -6.294 -7.204 15.023 1.00 81.50 199 TRP A N 1
ATOM 1464 C CA . TRP A 1 199 ? -5.967 -8.167 16.084 1.00 81.50 199 TRP A CA 1
ATOM 1465 C C . TRP A 1 199 ? -4.646 -7.812 16.759 1.00 81.50 199 TRP A C 1
ATOM 1467 O O . TRP A 1 199 ? -4.604 -7.641 17.975 1.00 81.50 199 TRP A O 1
ATOM 1477 N N . SER A 1 200 ? -3.601 -7.554 15.977 1.00 82.44 200 SER A N 1
ATOM 1478 C CA . SER A 1 200 ? -2.296 -7.087 16.452 1.00 82.44 200 SER A CA 1
ATOM 1479 C C . SER A 1 200 ? -1.884 -5.892 15.623 1.00 82.44 200 SER A C 1
ATOM 1481 O O . SER A 1 200 ? -1.897 -5.976 14.407 1.00 82.44 200 SER A O 1
ATOM 1483 N N . SER A 1 201 ? -1.506 -4.793 16.254 1.00 77.12 201 SER A N 1
ATOM 1484 C CA . SER A 1 201 ? -1.059 -3.593 15.547 1.00 77.12 201 SER A CA 1
ATOM 1485 C C . SER A 1 201 ? 0.458 -3.468 15.493 1.00 77.12 201 SER A C 1
ATOM 1487 O O . SER A 1 201 ? 1.006 -3.119 14.455 1.00 77.12 201 SER A O 1
ATOM 1489 N N . LEU A 1 202 ? 1.143 -3.816 16.586 1.00 83.81 202 LEU A N 1
ATOM 1490 C CA . LEU A 1 202 ? 2.605 -3.812 16.644 1.00 83.81 202 LEU A CA 1
ATOM 1491 C C . LEU A 1 202 ? 3.218 -4.827 15.676 1.00 83.81 202 LEU A C 1
ATOM 1493 O O . LEU A 1 202 ? 4.197 -4.506 15.019 1.00 83.81 202 LEU A O 1
ATOM 1497 N N . GLY A 1 203 ? 2.631 -6.025 15.557 1.00 83.81 203 GLY A N 1
ATOM 1498 C CA . GLY A 1 203 ? 3.144 -7.066 14.661 1.00 83.81 203 GLY A CA 1
ATOM 1499 C C . GLY A 1 203 ? 3.203 -6.595 13.203 1.00 83.81 203 GLY A C 1
ATOM 1500 O O . GLY A 1 203 ? 4.296 -6.515 12.644 1.00 83.81 203 GLY A O 1
ATOM 1501 N N . PRO A 1 204 ? 2.060 -6.232 12.595 1.00 88.94 204 PRO A N 1
ATOM 1502 C CA . PRO A 1 204 ? 2.038 -5.700 11.243 1.00 88.94 204 PRO A CA 1
ATOM 1503 C C . PRO A 1 204 ? 2.911 -4.462 11.068 1.00 88.94 204 PRO A C 1
ATOM 1505 O O . PRO A 1 204 ? 3.664 -4.423 10.110 1.00 88.94 204 PRO A O 1
ATOM 1508 N N . GLN A 1 205 ? 2.898 -3.501 12.002 1.00 91.50 205 GLN A N 1
ATOM 1509 C CA . GLN A 1 205 ? 3.762 -2.315 11.913 1.00 91.50 205 GLN A CA 1
ATOM 1510 C C . GLN A 1 205 ? 5.243 -2.692 11.802 1.00 91.50 205 GLN A C 1
ATOM 1512 O O . GLN A 1 205 ? 5.916 -2.264 10.868 1.00 91.50 205 GLN A O 1
ATOM 1517 N N . VAL A 1 206 ? 5.744 -3.547 12.699 1.00 91.44 206 VAL A N 1
ATOM 1518 C CA . VAL A 1 206 ? 7.141 -4.002 12.653 1.00 91.44 206 VAL A CA 1
ATOM 1519 C C . VAL A 1 206 ? 7.435 -4.724 11.339 1.00 91.44 206 VAL A C 1
ATOM 1521 O O . VAL A 1 206 ? 8.441 -4.431 10.702 1.00 91.44 206 VAL A O 1
ATOM 1524 N N . ALA A 1 207 ? 6.551 -5.620 10.894 1.00 92.44 207 ALA A N 1
ATOM 1525 C CA . ALA A 1 207 ? 6.740 -6.342 9.639 1.00 92.44 207 ALA A CA 1
ATOM 1526 C C . ALA A 1 207 ? 6.775 -5.396 8.422 1.00 92.44 207 ALA A C 1
ATOM 1528 O O . ALA A 1 207 ? 7.649 -5.520 7.569 1.00 92.44 207 ALA A O 1
ATOM 1529 N N . ILE A 1 208 ? 5.883 -4.408 8.358 1.00 94.62 208 ILE A N 1
ATOM 1530 C CA . ILE A 1 208 ? 5.846 -3.423 7.269 1.00 94.62 208 ILE A CA 1
ATOM 1531 C C . ILE A 1 208 ? 7.148 -2.619 7.221 1.00 94.62 208 ILE A C 1
ATOM 1533 O O . ILE A 1 208 ? 7.744 -2.475 6.152 1.00 94.62 208 ILE A O 1
ATOM 1537 N N . TRP A 1 209 ? 7.625 -2.128 8.367 1.00 94.94 209 TRP A N 1
ATOM 1538 C CA . TRP A 1 209 ? 8.873 -1.367 8.429 1.00 94.94 209 TRP A CA 1
ATOM 1539 C C . TRP A 1 209 ? 10.087 -2.214 8.046 1.00 94.94 209 TRP A C 1
ATOM 1541 O O . TRP A 1 209 ? 10.893 -1.775 7.228 1.00 94.94 209 TRP A O 1
ATOM 1551 N N . VAL A 1 210 ? 10.200 -3.426 8.591 1.00 95.12 210 VAL A N 1
ATOM 1552 C CA . VAL A 1 210 ? 11.362 -4.305 8.389 1.00 95.12 210 VAL A CA 1
ATOM 1553 C C . VAL A 1 210 ? 11.429 -4.871 6.973 1.00 95.12 210 VAL A C 1
ATOM 1555 O O . VAL A 1 210 ? 12.525 -4.990 6.438 1.00 95.12 210 VAL A O 1
ATOM 1558 N N . PHE A 1 211 ? 10.293 -5.211 6.358 1.00 93.88 211 PHE A N 1
ATOM 1559 C CA . PHE A 1 211 ? 10.278 -5.909 5.067 1.00 93.88 211 PHE A CA 1
ATOM 1560 C C . PHE A 1 211 ? 9.946 -5.014 3.870 1.00 93.88 211 PHE A C 1
ATOM 1562 O O . PHE A 1 211 ? 10.413 -5.303 2.774 1.00 93.88 211 PHE A O 1
ATOM 1569 N N . MET A 1 212 ? 9.169 -3.940 4.045 1.00 94.19 212 MET A N 1
ATOM 1570 C CA . MET A 1 212 ? 8.806 -3.045 2.937 1.00 94.19 212 MET A CA 1
ATOM 1571 C C . MET A 1 212 ? 9.564 -1.726 3.012 1.00 94.19 212 MET A C 1
ATOM 1573 O O . MET A 1 212 ? 10.277 -1.379 2.077 1.00 94.19 212 MET A O 1
ATOM 1577 N N . VAL A 1 213 ? 9.420 -0.981 4.112 1.00 93.50 213 VAL A N 1
ATOM 1578 C CA . VAL A 1 213 ? 9.857 0.422 4.146 1.00 93.50 213 VAL A CA 1
ATOM 1579 C C . VAL A 1 213 ? 11.372 0.546 4.241 1.00 93.50 213 VAL A C 1
ATOM 1581 O O . VAL A 1 213 ? 11.968 1.151 3.362 1.00 93.50 213 VAL A O 1
ATOM 1584 N N . ILE A 1 214 ? 12.021 -0.028 5.259 1.00 93.19 214 ILE A N 1
ATOM 1585 C CA . ILE A 1 214 ? 13.475 0.114 5.449 1.00 93.19 214 ILE A CA 1
ATOM 1586 C C . ILE A 1 214 ? 14.254 -0.461 4.255 1.00 93.19 214 ILE A C 1
ATOM 1588 O O . ILE A 1 214 ? 15.126 0.245 3.739 1.00 93.19 214 ILE A O 1
ATOM 1592 N N . PRO A 1 215 ? 13.947 -1.677 3.753 1.00 91.56 215 PRO A N 1
ATOM 1593 C CA . PRO A 1 215 ? 14.663 -2.215 2.606 1.00 91.56 215 PRO A CA 1
ATOM 1594 C C . PRO A 1 215 ? 14.507 -1.354 1.355 1.00 91.56 215 PRO A C 1
ATOM 1596 O O . PRO A 1 215 ? 15.502 -1.043 0.705 1.00 91.56 215 PRO A O 1
ATOM 1599 N N . ALA A 1 216 ? 13.284 -0.920 1.042 1.00 88.88 216 ALA A N 1
ATOM 1600 C CA . ALA A 1 216 ? 13.022 -0.200 -0.197 1.00 88.88 216 ALA A CA 1
ATOM 1601 C C . ALA A 1 216 ? 13.397 1.292 -0.137 1.00 88.88 216 ALA A C 1
ATOM 1603 O O . ALA A 1 216 ? 13.777 1.865 -1.153 1.00 88.88 216 ALA A O 1
ATOM 1604 N N . TYR A 1 217 ? 13.311 1.920 1.039 1.00 85.44 217 TYR A N 1
ATOM 1605 C CA . TYR A 1 217 ? 13.596 3.346 1.237 1.00 85.44 217 TYR A CA 1
ATOM 1606 C C . TYR A 1 217 ? 15.076 3.620 1.532 1.00 85.44 217 TYR A C 1
ATOM 1608 O O . TYR A 1 217 ? 15.599 4.659 1.139 1.00 85.44 217 TYR A O 1
ATOM 1616 N N . ILE A 1 218 ? 15.756 2.714 2.245 1.00 86.75 218 ILE A N 1
ATOM 1617 C CA . ILE A 1 218 ? 17.137 2.921 2.707 1.00 86.75 218 ILE A CA 1
ATOM 1618 C C . ILE A 1 218 ? 18.082 1.944 2.020 1.00 86.75 218 ILE A C 1
ATOM 1620 O O . ILE A 1 218 ? 19.009 2.373 1.342 1.00 86.75 218 ILE A O 1
ATOM 1624 N N . ILE A 1 219 ? 17.858 0.637 2.176 1.00 88.25 219 ILE A N 1
ATOM 1625 C CA . ILE A 1 219 ? 18.866 -0.368 1.807 1.00 88.25 219 ILE A CA 1
ATOM 1626 C C . ILE A 1 219 ? 19.112 -0.376 0.299 1.00 88.25 219 ILE A C 1
ATOM 1628 O O . ILE A 1 219 ? 20.256 -0.222 -0.119 1.00 88.25 219 ILE A O 1
ATOM 1632 N N . VAL A 1 220 ? 18.065 -0.517 -0.518 1.00 86.62 220 VAL A N 1
ATOM 1633 C CA . VAL A 1 220 ? 18.205 -0.585 -1.981 1.00 86.62 220 VAL A CA 1
ATOM 1634 C C . VAL A 1 220 ? 18.753 0.727 -2.563 1.00 86.62 220 VAL A C 1
ATOM 1636 O O . VAL A 1 220 ? 19.722 0.655 -3.317 1.00 86.62 220 VAL A O 1
ATOM 1639 N N . PRO A 1 221 ? 18.244 1.925 -2.201 1.00 83.56 221 PRO A N 1
ATOM 1640 C CA . PRO A 1 221 ? 18.810 3.185 -2.688 1.00 83.56 221 PRO A CA 1
ATOM 1641 C C . PRO A 1 221 ? 20.272 3.412 -2.286 1.00 83.56 221 PRO A C 1
ATOM 1643 O O . PRO A 1 221 ? 21.070 3.853 -3.116 1.00 83.56 221 PRO A O 1
ATOM 1646 N N . VAL A 1 222 ? 20.644 3.101 -1.038 1.00 85.25 222 VAL A N 1
ATOM 1647 C CA . VAL A 1 222 ? 22.031 3.223 -0.554 1.00 85.25 222 VAL A CA 1
ATOM 1648 C C . VAL A 1 222 ? 22.929 2.227 -1.274 1.00 85.25 222 VAL A C 1
ATOM 1650 O O . VAL A 1 222 ? 23.988 2.605 -1.763 1.00 85.25 222 VAL A O 1
ATOM 1653 N N . TRP A 1 223 ? 22.494 0.977 -1.406 1.00 84.75 223 TRP A N 1
ATOM 1654 C CA . TRP A 1 223 ? 23.240 -0.050 -2.124 1.00 84.75 223 TRP A CA 1
ATOM 1655 C C . TRP A 1 223 ? 23.450 0.314 -3.600 1.00 84.75 223 TRP A C 1
ATOM 1657 O O . TRP A 1 223 ? 24.576 0.229 -4.088 1.00 84.75 223 TRP A O 1
ATOM 1667 N N . ALA A 1 224 ? 22.411 0.787 -4.293 1.00 82.00 224 ALA A N 1
ATOM 1668 C CA . ALA A 1 224 ? 22.507 1.235 -5.684 1.00 82.00 224 ALA A CA 1
ATOM 1669 C C . ALA A 1 224 ? 23.486 2.413 -5.825 1.00 82.00 224 ALA A C 1
ATOM 1671 O O . ALA A 1 224 ? 24.296 2.447 -6.747 1.00 82.00 224 ALA A O 1
ATOM 1672 N N . SER A 1 225 ? 23.464 3.340 -4.862 1.00 80.12 225 SER A N 1
ATOM 1673 C CA . SER A 1 225 ? 24.373 4.492 -4.828 1.00 80.12 225 SER A CA 1
ATOM 1674 C C . SER A 1 225 ? 25.829 4.083 -4.561 1.00 80.12 225 SER A C 1
ATOM 1676 O O . SER A 1 225 ? 26.737 4.647 -5.160 1.00 80.12 225 SER A O 1
ATOM 1678 N N . LEU A 1 226 ? 26.063 3.096 -3.688 1.00 84.50 226 LEU A N 1
ATOM 1679 C CA . LEU A 1 226 ? 27.404 2.597 -3.353 1.00 84.50 226 LEU A CA 1
ATOM 1680 C C . LEU A 1 226 ? 28.017 1.727 -4.455 1.00 84.50 226 LEU A C 1
ATOM 1682 O O . LEU A 1 226 ? 29.227 1.745 -4.651 1.00 84.50 226 LEU A O 1
ATOM 1686 N N . THR A 1 227 ? 27.197 0.942 -5.153 1.00 83.62 227 THR A N 1
ATOM 1687 C CA . THR A 1 227 ? 27.663 0.001 -6.184 1.00 83.62 227 THR A CA 1
ATOM 1688 C C . THR A 1 227 ? 27.639 0.583 -7.594 1.00 83.62 227 THR A C 1
ATOM 1690 O O . THR A 1 227 ? 28.168 -0.038 -8.514 1.00 83.62 227 THR A O 1
ATOM 1693 N N . GLY A 1 228 ? 26.998 1.740 -7.786 1.00 77.38 228 GLY A N 1
ATOM 1694 C CA . GLY A 1 228 ? 26.734 2.305 -9.108 1.00 77.38 228 GLY A CA 1
ATOM 1695 C C . GLY A 1 228 ? 25.767 1.466 -9.949 1.00 77.38 228 GLY A C 1
ATOM 1696 O O . GLY A 1 228 ? 25.598 1.747 -11.134 1.00 77.38 228 GLY A O 1
ATOM 1697 N N . GLN A 1 229 ? 25.134 0.435 -9.371 1.00 77.19 229 GLN A N 1
ATOM 1698 C CA . GLN A 1 229 ? 24.154 -0.377 -10.080 1.00 77.19 229 GLN A CA 1
ATOM 1699 C C . GLN A 1 229 ? 22.839 0.383 -10.195 1.00 77.19 229 GLN A C 1
ATOM 1701 O O . GLN A 1 229 ? 22.045 0.452 -9.256 1.00 77.19 229 GLN A O 1
ATOM 1706 N N . VAL A 1 230 ? 22.607 0.930 -11.379 1.00 78.12 230 VAL A N 1
ATOM 1707 C CA . VAL A 1 230 ? 21.366 1.597 -11.768 1.00 78.12 230 VAL A CA 1
ATOM 1708 C C . VAL A 1 230 ? 20.654 0.798 -12.851 1.00 78.12 230 VAL A C 1
ATOM 1710 O O . VAL A 1 230 ? 21.225 -0.128 -13.428 1.00 78.12 230 VAL A O 1
ATOM 1713 N N . VAL A 1 231 ? 19.408 1.169 -13.139 1.00 79.19 231 VAL A N 1
ATOM 1714 C CA . VAL A 1 231 ? 18.657 0.587 -14.247 1.00 79.19 231 VAL A CA 1
ATOM 1715 C C . VAL A 1 231 ? 19.406 0.878 -15.538 1.00 79.19 231 VAL A C 1
ATOM 1717 O O . VAL A 1 231 ? 19.542 2.027 -15.954 1.00 79.19 231 VAL A O 1
ATOM 1720 N N . THR A 1 232 ? 19.887 -0.183 -16.169 1.00 78.75 232 THR A N 1
ATOM 1721 C CA . THR A 1 232 ? 20.540 -0.138 -17.474 1.00 78.75 232 THR A CA 1
ATOM 1722 C C . THR A 1 232 ? 19.558 -0.563 -18.564 1.00 78.75 232 THR A C 1
ATOM 1724 O O . THR A 1 232 ? 18.783 -1.492 -18.320 1.00 78.75 232 THR A O 1
ATOM 1727 N N . PRO A 1 233 ? 19.610 0.042 -19.765 1.00 76.75 233 PRO A N 1
ATOM 1728 C CA . PRO A 1 233 ? 18.860 -0.441 -20.922 1.00 76.75 233 PRO A CA 1
ATOM 1729 C C . PRO A 1 233 ? 19.138 -1.927 -21.201 1.00 76.75 233 PRO A C 1
ATOM 1731 O O . PRO A 1 233 ? 20.299 -2.340 -21.213 1.00 76.75 233 PRO A O 1
ATOM 1734 N N . GLY A 1 234 ? 18.088 -2.713 -21.455 1.00 77.56 234 GLY A N 1
ATOM 1735 C CA . GLY A 1 234 ? 18.170 -4.149 -21.730 1.00 77.56 234 GLY A CA 1
ATOM 1736 C C . GLY A 1 234 ? 17.511 -5.026 -20.660 1.00 77.56 234 GLY A C 1
ATOM 1737 O O . GLY A 1 234 ? 17.225 -4.593 -19.544 1.00 77.56 234 GLY A O 1
ATOM 1738 N N . LEU A 1 235 ? 17.279 -6.294 -21.017 1.00 81.69 235 LEU A N 1
ATOM 1739 C CA . LEU A 1 235 ? 16.649 -7.289 -20.146 1.00 81.69 235 LEU A CA 1
ATOM 1740 C C . LEU A 1 235 ? 17.528 -7.599 -18.931 1.00 81.69 235 LEU A C 1
ATOM 1742 O O . LEU A 1 235 ? 18.583 -8.224 -19.056 1.00 81.69 235 LEU A O 1
ATOM 1746 N N . SER A 1 236 ? 17.063 -7.219 -17.742 1.00 85.62 236 SER A N 1
ATOM 1747 C CA . SER A 1 236 ? 17.756 -7.517 -16.492 1.00 85.62 236 SER A CA 1
ATOM 1748 C C . SER A 1 236 ? 16.781 -7.768 -15.335 1.00 85.62 236 SER A C 1
ATOM 1750 O O . SER A 1 236 ? 15.888 -6.955 -15.084 1.00 85.62 236 SER A O 1
ATOM 1752 N N . PRO A 1 237 ? 16.966 -8.849 -14.551 1.00 85.12 237 PRO A N 1
ATOM 1753 C CA . PRO A 1 237 ? 16.182 -9.071 -13.335 1.00 85.12 237 PRO A CA 1
ATOM 1754 C C . PRO A 1 237 ? 16.471 -8.011 -12.262 1.00 85.12 237 PRO A C 1
ATOM 1756 O O . PRO A 1 237 ? 15.623 -7.741 -11.412 1.00 85.12 237 PRO A O 1
ATOM 1759 N N . MET A 1 238 ? 17.644 -7.369 -12.310 1.00 86.00 238 MET A N 1
ATOM 1760 C CA . MET A 1 238 ? 17.968 -6.263 -11.410 1.00 86.00 238 MET A CA 1
ATOM 1761 C C . MET A 1 238 ? 17.107 -5.032 -11.721 1.00 86.00 238 MET A C 1
ATOM 1763 O O . MET A 1 238 ? 16.641 -4.368 -10.796 1.00 86.00 238 MET A O 1
ATOM 1767 N N . THR A 1 239 ? 16.808 -4.777 -13.000 1.00 87.06 239 THR A N 1
ATOM 1768 C CA . THR A 1 239 ? 15.872 -3.718 -13.408 1.00 87.06 239 THR A CA 1
ATOM 1769 C C . THR A 1 239 ? 14.496 -3.947 -12.788 1.00 87.06 239 THR A C 1
ATOM 1771 O O . THR A 1 239 ? 13.935 -3.025 -12.203 1.00 87.06 239 THR A O 1
ATOM 1774 N N . ALA A 1 240 ? 13.996 -5.186 -12.797 1.00 89.06 240 ALA A N 1
ATOM 1775 C CA . ALA A 1 240 ? 12.717 -5.533 -12.175 1.00 89.06 240 ALA A CA 1
ATOM 1776 C C . ALA A 1 240 ? 12.691 -5.211 -10.668 1.00 89.06 240 ALA A C 1
ATOM 1778 O O . ALA A 1 240 ? 11.745 -4.598 -10.168 1.00 89.06 240 ALA A O 1
ATOM 1779 N N . LEU A 1 241 ? 13.758 -5.562 -9.941 1.00 90.25 241 LEU A N 1
ATOM 1780 C CA . LEU A 1 241 ? 13.892 -5.247 -8.516 1.00 90.25 241 LEU A CA 1
ATOM 1781 C C . LEU A 1 241 ? 13.893 -3.730 -8.268 1.00 90.25 241 LEU A C 1
ATOM 1783 O O . LEU A 1 241 ? 13.191 -3.239 -7.379 1.00 90.25 241 LEU A O 1
ATOM 1787 N N . GLN A 1 242 ? 14.651 -2.977 -9.064 1.00 88.31 242 GLN A N 1
ATOM 1788 C CA . GLN A 1 242 ? 14.750 -1.523 -8.933 1.00 88.31 242 GLN A CA 1
ATOM 1789 C C . GLN A 1 242 ? 13.440 -0.815 -9.314 1.00 88.31 242 GLN A C 1
ATOM 1791 O O . GLN A 1 242 ? 13.061 0.143 -8.647 1.00 88.31 242 GLN A O 1
ATOM 1796 N N . MET A 1 243 ? 12.694 -1.325 -10.299 1.00 89.62 243 MET A N 1
ATOM 1797 C CA . MET A 1 243 ? 11.357 -0.834 -10.668 1.00 89.62 243 MET A CA 1
ATOM 1798 C C . MET A 1 243 ? 10.295 -1.142 -9.608 1.00 89.62 243 MET A C 1
ATOM 1800 O O . MET A 1 243 ? 9.425 -0.312 -9.343 1.00 89.62 243 MET A O 1
ATOM 1804 N N . ALA A 1 244 ? 10.363 -2.309 -8.962 1.00 92.31 244 ALA A N 1
ATOM 1805 C CA . ALA A 1 244 ? 9.438 -2.683 -7.893 1.00 92.31 244 ALA A CA 1
ATOM 1806 C C . ALA A 1 244 ? 9.679 -1.893 -6.594 1.00 92.31 244 ALA A C 1
ATOM 1808 O O . ALA A 1 244 ? 8.739 -1.628 -5.842 1.00 92.31 244 ALA A O 1
ATOM 1809 N N . THR A 1 245 ? 10.924 -1.489 -6.333 1.00 91.50 245 THR A N 1
ATOM 1810 C CA . THR A 1 245 ? 11.348 -0.844 -5.080 1.00 91.50 245 THR A CA 1
ATOM 1811 C C . THR A 1 245 ? 10.514 0.404 -4.720 1.00 91.50 245 THR A C 1
ATOM 1813 O O . THR A 1 245 ? 9.934 0.423 -3.630 1.00 91.50 245 THR A O 1
ATOM 1816 N N . PRO A 1 246 ? 10.335 1.409 -5.605 1.00 91.44 246 PRO A N 1
ATOM 1817 C CA . PRO A 1 246 ? 9.483 2.572 -5.335 1.00 91.44 246 PRO A CA 1
ATOM 1818 C C . PRO A 1 246 ? 8.030 2.217 -5.005 1.00 91.44 246 PRO A C 1
ATOM 1820 O O . PRO A 1 246 ? 7.411 2.853 -4.150 1.00 91.44 246 PRO A O 1
ATOM 1823 N N . VAL A 1 247 ? 7.481 1.197 -5.672 1.00 94.06 247 VAL A N 1
ATOM 1824 C CA . VAL A 1 247 ? 6.096 0.743 -5.486 1.00 94.06 247 VAL A CA 1
ATOM 1825 C C . VAL A 1 247 ? 5.934 0.114 -4.103 1.00 94.06 247 VAL A C 1
ATOM 1827 O O . VAL A 1 247 ? 5.042 0.500 -3.344 1.00 94.06 247 VAL A O 1
ATOM 1830 N N . VAL A 1 248 ? 6.830 -0.810 -3.745 1.00 95.19 248 VAL A N 1
ATOM 1831 C CA . VAL A 1 248 ? 6.846 -1.483 -2.437 1.00 95.19 248 VAL A CA 1
ATOM 1832 C C . VAL A 1 248 ? 7.023 -0.469 -1.309 1.00 95.19 248 VAL A C 1
ATOM 1834 O O . VAL A 1 248 ? 6.292 -0.515 -0.321 1.00 95.19 248 VAL A O 1
ATOM 1837 N N . MET A 1 249 ? 7.933 0.489 -1.473 1.00 94.31 249 MET A N 1
ATOM 1838 C CA . MET A 1 249 ? 8.151 1.580 -0.525 1.00 94.31 249 MET A CA 1
ATOM 1839 C C . MET A 1 249 ? 6.880 2.411 -0.305 1.00 94.31 249 MET A C 1
ATOM 1841 O O . MET A 1 249 ? 6.471 2.636 0.835 1.00 94.31 249 MET A O 1
ATOM 1845 N N . ALA A 1 250 ? 6.233 2.850 -1.389 1.00 94.81 250 ALA A N 1
ATOM 1846 C CA . ALA A 1 250 ? 5.031 3.674 -1.328 1.00 94.81 250 ALA A CA 1
ATOM 1847 C C . ALA A 1 250 ? 3.859 2.938 -0.658 1.00 94.81 250 ALA A C 1
ATOM 1849 O O . ALA A 1 250 ? 3.154 3.518 0.174 1.00 94.81 250 ALA A O 1
ATOM 1850 N N . LEU A 1 251 ? 3.664 1.655 -0.975 1.00 96.44 251 LEU A N 1
ATOM 1851 C CA . LEU A 1 251 ? 2.632 0.820 -0.353 1.00 96.44 251 LEU A CA 1
ATOM 1852 C C . LEU A 1 251 ? 2.942 0.528 1.114 1.00 96.44 251 LEU A C 1
ATOM 1854 O O . LEU A 1 251 ? 2.043 0.622 1.947 1.00 96.44 251 LEU A O 1
ATOM 1858 N N . GLY A 1 252 ? 4.204 0.248 1.442 1.00 95.81 252 GLY A N 1
ATOM 1859 C CA . GLY A 1 252 ? 4.659 0.052 2.815 1.00 95.81 252 GLY A CA 1
ATOM 1860 C C . GLY A 1 252 ? 4.406 1.287 3.677 1.00 95.81 252 GLY A C 1
ATOM 1861 O O . GLY A 1 252 ? 3.803 1.178 4.741 1.00 95.81 252 GLY A O 1
ATOM 1862 N N . LEU A 1 253 ? 4.772 2.477 3.193 1.00 95.94 253 LEU A N 1
ATOM 1863 C CA . LEU A 1 253 ? 4.509 3.738 3.893 1.00 95.94 253 LEU A CA 1
ATOM 1864 C C . LEU A 1 253 ? 3.012 4.028 4.022 1.00 95.94 253 LEU A C 1
ATOM 1866 O O . LEU A 1 253 ? 2.566 4.457 5.083 1.00 95.94 253 LEU A O 1
ATOM 1870 N N . THR A 1 254 ? 2.229 3.757 2.974 1.00 96.19 254 THR A N 1
ATOM 1871 C CA . THR A 1 254 ? 0.768 3.912 3.015 1.00 96.19 254 THR A CA 1
ATOM 1872 C C . THR A 1 254 ? 0.167 3.024 4.100 1.00 96.19 254 THR A C 1
ATOM 1874 O O . THR A 1 254 ? -0.567 3.508 4.958 1.00 96.19 254 THR A O 1
ATOM 1877 N N . LEU A 1 255 ? 0.518 1.738 4.100 1.00 95.62 255 LEU A N 1
ATOM 1878 C CA . LEU A 1 255 ? 0.015 0.749 5.043 1.00 95.62 255 LEU A CA 1
ATOM 1879 C C . LEU A 1 255 ? 0.458 1.054 6.483 1.00 95.62 255 LEU A C 1
ATOM 1881 O O . LEU A 1 255 ? -0.373 1.008 7.388 1.00 95.62 255 LEU A O 1
ATOM 1885 N N . ALA A 1 256 ? 1.724 1.430 6.694 1.00 94.75 256 ALA A N 1
ATOM 1886 C CA . ALA A 1 256 ? 2.244 1.838 8.001 1.00 94.75 256 ALA A CA 1
ATOM 1887 C C . ALA A 1 256 ? 1.532 3.089 8.539 1.00 94.75 256 ALA A C 1
ATOM 1889 O O . ALA A 1 256 ? 1.157 3.124 9.713 1.00 94.75 256 ALA A O 1
ATOM 1890 N N . ALA A 1 257 ? 1.297 4.088 7.683 1.00 95.00 257 ALA A N 1
ATOM 1891 C CA . ALA A 1 257 ? 0.617 5.323 8.058 1.00 95.00 257 ALA A CA 1
ATOM 1892 C C . ALA A 1 257 ? -0.819 5.067 8.531 1.00 95.00 257 ALA A C 1
ATOM 1894 O O . ALA A 1 257 ? -1.215 5.539 9.596 1.00 95.00 257 ALA A O 1
ATOM 1895 N N . VAL A 1 258 ? -1.597 4.280 7.781 1.00 94.25 258 VAL A N 1
ATOM 1896 C CA . VAL A 1 258 ? -3.005 4.045 8.136 1.00 94.25 258 VAL A CA 1
ATOM 1897 C C . VAL A 1 258 ? -3.190 3.002 9.241 1.00 94.25 258 VAL A C 1
ATOM 1899 O O . VAL A 1 258 ? -4.182 3.049 9.966 1.00 94.25 258 VAL A O 1
ATOM 1902 N N . ALA A 1 259 ? -2.218 2.108 9.458 1.00 92.06 259 ALA A N 1
ATOM 1903 C CA . ALA A 1 259 ? -2.256 1.097 10.521 1.00 92.06 259 ALA A CA 1
ATOM 1904 C C . ALA A 1 259 ? -2.209 1.669 11.951 1.00 92.06 259 ALA A C 1
ATOM 1906 O O . ALA A 1 259 ? -2.405 0.932 12.922 1.00 92.06 259 ALA A O 1
ATOM 1907 N N . VAL A 1 260 ? -1.995 2.978 12.103 1.00 89.94 260 VAL A N 1
ATOM 1908 C CA . VAL A 1 260 ? -2.143 3.693 13.379 1.00 89.94 260 VAL A CA 1
ATOM 1909 C C . VAL A 1 260 ? -3.622 3.829 13.791 1.00 89.94 260 VAL A C 1
ATOM 1911 O O . VAL A 1 260 ? -3.924 3.859 14.982 1.00 89.94 260 VAL A O 1
ATOM 1914 N N . GLY A 1 261 ? -4.571 3.821 12.849 1.00 87.69 261 GLY A N 1
ATOM 1915 C CA . GLY A 1 261 ? -5.999 4.028 13.134 1.00 87.69 261 GLY A CA 1
ATOM 1916 C C . GLY A 1 261 ? -6.596 3.036 14.150 1.00 87.69 261 GLY A C 1
ATOM 1917 O O . GLY A 1 261 ? -7.089 3.455 15.198 1.00 87.69 261 GLY A O 1
ATOM 1918 N N . PRO A 1 262 ? -6.521 1.709 13.929 1.00 87.69 262 PRO A N 1
ATOM 1919 C CA . PRO A 1 262 ? -7.071 0.711 14.852 1.00 87.69 262 PRO A CA 1
ATOM 1920 C C . PRO A 1 262 ? -6.432 0.729 16.243 1.00 87.69 262 PRO A C 1
ATOM 1922 O O . PRO A 1 262 ? -7.067 0.333 17.220 1.00 87.69 262 PRO A O 1
ATOM 1925 N N . LEU A 1 263 ? -5.173 1.166 16.351 1.00 87.31 263 LEU A N 1
ATOM 1926 C CA . LEU A 1 263 ? -4.495 1.361 17.634 1.00 87.31 263 LEU A CA 1
ATOM 1927 C C . LEU A 1 263 ? -5.168 2.445 18.462 1.00 87.31 263 LEU A C 1
ATOM 1929 O O . LEU A 1 263 ? -5.444 2.239 19.644 1.00 87.31 263 LEU A O 1
ATOM 1933 N N . LEU A 1 264 ? -5.408 3.580 17.819 1.00 87.38 264 LEU A N 1
ATOM 1934 C CA . LEU A 1 264 ? -6.026 4.748 18.417 1.00 87.38 264 LEU A CA 1
ATOM 1935 C C . LEU A 1 264 ? -7.465 4.439 18.819 1.00 87.38 264 LEU A C 1
ATOM 1937 O O . LEU A 1 264 ? -7.797 4.521 19.997 1.00 87.38 264 LEU A O 1
ATOM 1941 N N . VAL A 1 265 ? -8.259 3.860 17.914 1.00 88.19 265 VAL A N 1
ATOM 1942 C CA . VAL A 1 265 ? -9.630 3.419 18.228 1.00 88.19 265 VAL A CA 1
ATOM 1943 C C . VAL A 1 265 ? -9.664 2.530 19.478 1.00 88.19 265 VAL A C 1
ATOM 1945 O O . VAL A 1 265 ? -10.461 2.765 20.384 1.00 88.19 265 VAL A O 1
ATOM 1948 N N . ARG A 1 266 ? -8.762 1.544 19.597 1.00 86.31 266 ARG A N 1
ATOM 1949 C CA . ARG A 1 266 ? -8.680 0.710 20.811 1.00 86.31 266 ARG A CA 1
ATOM 1950 C C . ARG A 1 266 ? -8.271 1.501 22.051 1.00 86.31 266 ARG A C 1
ATOM 1952 O O . ARG A 1 266 ? -8.765 1.217 23.141 1.00 86.31 266 ARG A O 1
ATOM 1959 N N . ARG A 1 267 ? -7.351 2.457 21.917 1.00 86.94 267 ARG A N 1
ATOM 1960 C CA . ARG A 1 267 ? -6.891 3.302 23.025 1.00 86.94 267 ARG A CA 1
ATOM 1961 C C . ARG A 1 267 ? -8.019 4.188 23.550 1.00 86.94 267 ARG A C 1
ATOM 1963 O O . ARG A 1 267 ? -8.187 4.255 24.767 1.00 86.94 267 ARG A O 1
ATOM 1970 N N . ASN A 1 268 ? -8.789 4.816 22.669 1.00 87.50 268 ASN A N 1
ATOM 1971 C CA . ASN A 1 268 ? -9.920 5.646 23.066 1.00 87.50 268 ASN A CA 1
ATOM 1972 C C . ASN A 1 268 ? -11.058 4.830 23.670 1.00 87.50 268 ASN A C 1
ATOM 1974 O O . ASN A 1 268 ? -11.517 5.182 24.751 1.00 87.50 268 ASN A O 1
ATOM 1978 N N . LEU A 1 269 ? -11.414 3.682 23.085 1.00 85.44 269 LEU A 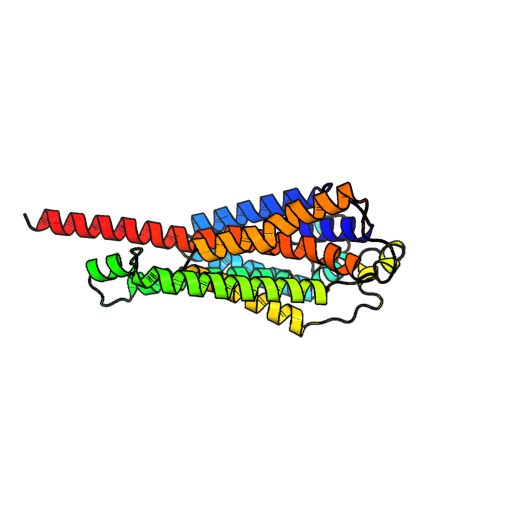N 1
ATOM 1979 C CA . LEU A 1 269 ? -12.414 2.787 23.679 1.00 85.44 269 LEU A CA 1
ATOM 1980 C C . LEU A 1 269 ? -12.037 2.371 25.106 1.00 85.44 269 LEU A C 1
ATOM 1982 O O . LEU A 1 269 ? -12.861 2.455 26.011 1.00 85.44 269 LEU A O 1
ATOM 1986 N N . ARG A 1 270 ? -10.769 2.009 25.343 1.00 84.31 270 ARG A N 1
ATOM 1987 C CA . ARG A 1 270 ? -10.278 1.737 26.702 1.00 84.31 270 ARG A CA 1
ATOM 1988 C C . ARG A 1 270 ? -10.461 2.952 27.622 1.00 84.31 270 ARG A C 1
ATOM 1990 O O . ARG A 1 270 ? -10.954 2.812 28.735 1.00 84.31 270 ARG A O 1
ATOM 1997 N N . ARG A 1 271 ? -10.080 4.155 27.193 1.00 87.00 271 ARG A N 1
ATOM 1998 C CA . ARG A 1 271 ? -10.242 5.359 28.028 1.00 87.00 271 ARG A CA 1
ATOM 1999 C C . ARG A 1 271 ? -11.701 5.592 28.423 1.00 87.00 271 ARG A C 1
ATOM 2001 O O . ARG A 1 271 ? -11.955 5.813 29.603 1.00 87.00 271 ARG A O 1
ATOM 2008 N N . SER A 1 272 ? -12.627 5.482 27.473 1.00 86.19 272 SER A N 1
ATOM 2009 C CA . SER A 1 272 ? -14.061 5.652 27.721 1.00 86.19 272 SER A CA 1
ATOM 2010 C C . SER A 1 272 ? -14.597 4.616 28.709 1.00 86.19 272 SER A C 1
ATOM 2012 O O . SER A 1 272 ? -15.231 4.986 29.689 1.00 86.19 272 SER A O 1
ATOM 2014 N N . LEU A 1 273 ? -14.262 3.336 28.523 1.00 84.38 273 LEU A N 1
ATOM 2015 C CA . LEU A 1 273 ? -14.699 2.262 29.424 1.00 84.38 273 LEU A CA 1
ATOM 2016 C C . LEU A 1 273 ? -14.158 2.434 30.841 1.00 84.38 273 LEU A C 1
ATOM 2018 O O . LEU A 1 273 ? -14.887 2.252 31.810 1.00 84.38 273 LEU A O 1
ATOM 2022 N N . ARG A 1 274 ? -12.884 2.822 30.971 1.00 84.88 274 ARG A N 1
ATOM 2023 C CA . ARG A 1 274 ? -12.275 3.080 32.279 1.00 84.88 274 ARG A CA 1
ATOM 2024 C C . ARG A 1 274 ? -12.994 4.207 33.016 1.00 84.88 274 ARG A C 1
ATOM 2026 O O . ARG A 1 274 ? -13.176 4.102 34.221 1.00 84.88 274 ARG A O 1
ATOM 2033 N N . ALA A 1 275 ? -13.395 5.263 32.308 1.00 86.12 275 ALA A N 1
ATOM 2034 C CA . ALA A 1 275 ? -14.161 6.354 32.901 1.00 86.12 275 ALA A CA 1
ATOM 2035 C C . ALA A 1 275 ? -15.544 5.880 33.381 1.00 86.12 275 ALA A C 1
ATOM 2037 O O . ALA A 1 275 ? -15.916 6.177 34.512 1.00 86.12 275 ALA A O 1
ATOM 2038 N N . SER A 1 276 ? -16.257 5.085 32.574 1.00 85.00 276 SER A N 1
ATOM 2039 C CA . SER A 1 276 ? -17.573 4.535 32.935 1.00 85.00 276 SER A CA 1
ATOM 2040 C C . SER A 1 276 ? -17.532 3.585 34.138 1.00 85.00 276 SER A C 1
ATOM 2042 O O . SER A 1 276 ? -18.437 3.601 34.968 1.00 85.00 276 SER A O 1
ATOM 2044 N N . LEU A 1 277 ? -16.481 2.769 34.257 1.00 83.00 277 LEU A N 1
ATOM 2045 C CA . LEU A 1 277 ? -16.299 1.880 35.409 1.00 83.00 277 LEU A CA 1
ATOM 2046 C C . LEU A 1 277 ? -16.033 2.668 36.700 1.00 83.00 277 LEU A C 1
ATOM 2048 O O . LEU A 1 277 ? -16.567 2.329 37.751 1.00 83.00 277 LEU A O 1
ATOM 2052 N N . LEU A 1 278 ? -15.245 3.746 36.620 1.00 86.50 278 LEU A N 1
ATOM 2053 C CA . LEU A 1 278 ? -14.964 4.601 37.777 1.00 86.50 278 LEU A CA 1
ATOM 2054 C C . LEU A 1 278 ? -16.211 5.352 38.262 1.00 86.50 278 LEU A C 1
ATOM 2056 O O . LEU A 1 278 ? -16.397 5.467 39.470 1.00 86.50 278 LEU A O 1
ATOM 2060 N N . SER A 1 279 ? -17.075 5.822 37.353 1.00 85.06 279 SER A N 1
ATOM 2061 C CA . SER A 1 279 ? -18.337 6.469 37.741 1.00 85.06 279 SER A CA 1
ATOM 2062 C C . SER A 1 279 ? -19.324 5.491 38.382 1.00 85.06 279 SER A C 1
ATOM 2064 O O . SER A 1 279 ? -19.966 5.824 39.368 1.00 85.06 279 SER A O 1
ATOM 2066 N N . GLN A 1 280 ? -19.412 4.252 37.886 1.00 82.38 280 GLN A N 1
ATOM 2067 C CA . GLN A 1 280 ? -20.252 3.235 38.532 1.00 82.38 280 GLN A CA 1
ATOM 2068 C C . GLN A 1 280 ? -19.777 2.906 39.950 1.00 82.38 280 GLN A C 1
ATOM 2070 O O . G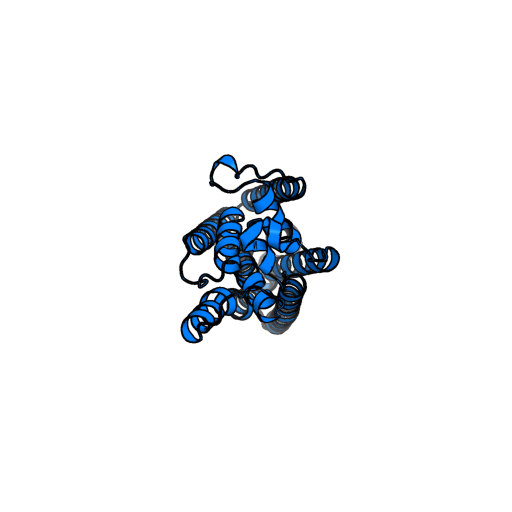LN A 1 280 ? -20.593 2.660 40.834 1.00 82.38 280 GLN A O 1
ATOM 2075 N N . GLN A 1 281 ? -18.462 2.921 40.179 1.00 81.56 281 GLN A N 1
ATOM 2076 C CA . GLN A 1 281 ? -17.901 2.675 41.500 1.00 81.56 281 GLN A CA 1
ATOM 2077 C C . GLN A 1 281 ? -18.178 3.834 42.473 1.00 81.56 281 GLN A C 1
ATOM 2079 O O . GLN A 1 281 ? -18.441 3.570 43.644 1.00 81.56 281 GLN A O 1
ATOM 2084 N N . SER A 1 282 ? -18.165 5.093 42.013 1.00 80.50 282 SER A N 1
ATOM 2085 C CA . SER A 1 282 ? -18.491 6.243 42.871 1.00 80.50 282 SER A CA 1
ATOM 2086 C C . SER A 1 282 ? -19.957 6.294 43.288 1.00 80.50 282 SER A C 1
ATOM 2088 O O . SER A 1 282 ? -20.233 6.703 44.406 1.00 80.50 282 SER A O 1
ATOM 2090 N N . ASP A 1 283 ? -20.877 5.852 42.429 1.00 76.06 283 ASP A N 1
ATOM 2091 C CA . ASP A 1 283 ? -22.321 5.873 42.716 1.00 76.06 283 ASP A CA 1
ATOM 2092 C C . ASP A 1 283 ? -22.764 4.741 43.666 1.00 76.06 283 ASP A C 1
ATOM 2094 O O . ASP A 1 283 ? -23.900 4.718 44.135 1.00 76.06 283 ASP A O 1
ATOM 2098 N N . SER A 1 284 ? -21.874 3.780 43.936 1.00 70.00 284 SER A N 1
ATOM 2099 C CA . SER A 1 284 ? -22.128 2.622 44.806 1.00 70.00 284 SER A CA 1
ATOM 2100 C C . SER A 1 284 ? -21.693 2.807 46.269 1.00 70.00 284 SER A C 1
ATOM 2102 O O . SER A 1 284 ? -21.844 1.875 47.062 1.00 70.00 284 SER A O 1
ATOM 2104 N N . ILE A 1 285 ? -21.145 3.979 46.615 1.00 59.00 285 ILE A N 1
ATOM 2105 C CA . ILE A 1 285 ? -20.656 4.365 47.953 1.00 59.00 285 ILE A CA 1
ATOM 2106 C C . ILE A 1 285 ? -21.565 5.455 48.519 1.00 59.00 285 ILE A C 1
ATOM 2108 O O . ILE A 1 285 ? -21.927 5.338 49.711 1.00 59.00 285 ILE A O 1
#

Foldseek 3Di:
DLVLLLQLLLCQLVFHQSPDDPSVVVLLVVLQVLLVLLLVCLVPLVSLVVVLVVLVVCLVCLCVLHHVCCVPDVDHSLLSSLLCQLQSLSLLLSLLSVLLSLLLVVLVCLLPPDPDDLVRSLVVLDPDPVLVVVQVVLLVLLLVLLVLLLVLQLVSFQQASQQCVPPNSNRSCVVRDRDVVSNNSSSNSSSVNSNSLSSPLVSNLVSLCVRQACCLPPVVSVVCVVVVDGDDGDGDSVSSNSSSSSSSNSSSSSNNSNSVNSVSSSVVSSVVSVVVVVVVVVVVD

Radius of gyration: 21.1 Å; chains: 1; bounding box: 51×36×75 Å

Sequence (285 aa):
MNLSLVSILAATAVGQPLSASAGMVGIVLAAVLFCLIAINSEESAGGMIALTAWSAFIGLLHMQGVSPAAVVLPLRSAEITAALHWNYFPYATTAVFGGMTIAMYLVRRAATHSELSAEQLWDSLLPSRRHYRERSRVFSATIVAITLAIGLYIYMAPMDSSGVAAHGLTGMQLGHEPRPYAGILAALLLGAVAVMTRWSSLGPQVAIWVFMVIPAYIIVPVWASLTGQVVTPGLSPMTALQMATPVVMALGLTLAAVAVGPLLVRRNLRRSLRASLLSQQSDSI

Organism: NCBI:txid100469

pLDDT: mean 84.83, std 10.32, range [52.0, 97.25]

Secondary structure (DSSP, 8-state):
-HHHHHHHHHHHHTT--GGG-HHHHHHHHHHHHHHHHHHHTTT-THHHHHHHHHHHHHHHHHHTT--GGGGTSS--HHHHHHHHHTTTHHHHHHHHHHHHHHHHHHHHHHHHS--S-HHHHHHHHS--HHHHHHHHHHHHHHHHHHHHHHHHHHHHS----TTHHHHGGGGGGTTPPP-HHHHHHHHHHHHHHHHHTTT-SHHHHHHHIIIIIHIIIIIHHHHHHHH-----SS--HHHHHHHHHHHHHHHHHHHHHHTTHHHHHHHHHHHHHHHHHHHHHHTT-